Protein AF-A0A9N8F591-F1 (afdb_monomer)

Mean predicted aligned error: 20.83 Å

Sequence (207 aa):
MTSVHPPDNPQQQELSPLKENEEMGRQSQQRNNQQKRGFQLARSHTYPSKKRKPDREQVQTTLDGGVAFDPVKDCQICHARFLGLRIPKRAHHPKCSLNQKTKGQDNIHEHTIACREEEKRLTEHFQAPLQQHEKGSAKYLTKENAQVFFAPKSKSTTTTSNNTTTTTTTTTTTTTTTTTNNNNQQQHQQQATNNNTQQQQQQNNNN

Radius of gyration: 38.34 Å; Cα contacts (8 Å, |Δi|>4): 80; chains: 1; bounding box: 97×47×110 Å

Organism: NCBI:txid568900

Solvent-accessible surface area (backbone atoms only — not comparable to full-atom values): 13936 Å² total; per-residue (Å²): 137,84,85,79,80,82,83,83,74,94,76,79,72,78,77,70,81,73,81,72,68,83,87,58,58,75,70,65,74,66,51,75,46,70,67,56,48,49,56,53,55,54,53,73,76,80,49,82,89,57,86,66,54,92,84,55,72,87,72,53,60,36,96,87,70,43,80,47,90,43,50,60,77,70,16,66,47,48,26,23,55,74,72,70,45,85,65,66,98,67,82,54,39,52,63,26,65,83,14,87,87,40,52,32,52,42,85,69,50,68,69,61,52,54,51,51,54,49,51,49,52,50,50,53,60,71,67,48,79,76,49,81,86,70,46,81,75,68,85,71,73,41,73,66,51,48,46,70,74,66,47,83,76,76,81,75,78,78,75,86,70,92,67,91,71,85,80,78,80,79,80,78,82,77,82,76,80,77,80,78,82,84,78,78,75,73,67,75,66,60,62,68,56,58,61,54,57,57,56,57,57,64,66,68,74,77,117

Secondary structure (DSSP, 8-state):
----PPPP-TT----------TTS-HHHHTS--HHHHHHHHHHHHS---S---TTS---PBPTTSSBPP-HHHH-HHHHHHHTTPPPPSSPPPTT-TT-TTTTT--S--HHHHHHHHHHHHHHHHHHSPPPTTTS--GGG--HHHHHHHHSPPP-----------------------------SSSSSSSHHHHHHHHHHHHHTT--

pLDDT: mean 72.54, std 19.51, range [38.78, 98.06]

Structure (mmCIF, N/CA/C/O backbone):
data_AF-A0A9N8F591-F1
#
_entry.id   AF-A0A9N8F591-F1
#
loop_
_atom_site.group_PDB
_atom_site.id
_atom_site.type_symbol
_atom_site.label_atom_id
_atom_site.label_alt_id
_atom_site.label_comp_id
_atom_site.label_asym_id
_atom_site.label_entity_id
_atom_site.label_seq_id
_atom_site.pdbx_PDB_ins_code
_atom_site.Cartn_x
_atom_site.Cartn_y
_atom_site.Cartn_z
_atom_site.occupancy
_atom_site.B_iso_or_equiv
_atom_site.auth_seq_id
_atom_site.auth_comp_id
_atom_site.auth_asym_id
_atom_site.auth_atom_id
_atom_site.pdbx_PDB_model_num
ATOM 1 N N . MET A 1 1 ? -43.717 13.991 -73.759 1.00 45.59 1 MET A N 1
ATOM 2 C CA . MET A 1 1 ? -43.711 14.877 -72.576 1.00 45.59 1 MET A CA 1
ATOM 3 C C . MET A 1 1 ? -43.803 13.982 -71.354 1.00 45.59 1 MET A C 1
ATOM 5 O O . MET A 1 1 ? -44.829 13.355 -71.139 1.00 45.59 1 MET A O 1
ATOM 9 N N . THR A 1 2 ? -42.672 13.774 -70.690 1.00 48.84 2 THR A N 1
ATOM 10 C CA . THR A 1 2 ? -42.470 12.785 -69.623 1.00 48.84 2 THR A CA 1
ATOM 11 C C . THR A 1 2 ? -43.041 13.285 -68.296 1.00 48.84 2 THR A C 1
ATOM 13 O O . THR A 1 2 ? -42.674 14.364 -67.839 1.00 48.84 2 THR A O 1
ATOM 16 N N . SER A 1 3 ? -43.939 12.494 -67.706 1.00 55.91 3 SER A N 1
ATOM 17 C CA . SER A 1 3 ? -44.529 12.706 -66.380 1.00 55.91 3 SER A CA 1
ATOM 18 C C . SER A 1 3 ? -43.468 12.503 -65.295 1.00 55.91 3 SER A C 1
ATOM 20 O O . SER A 1 3 ? -42.833 11.450 -65.247 1.00 55.91 3 SER A O 1
ATOM 22 N N . VAL A 1 4 ? -43.249 13.514 -64.454 1.00 62.81 4 VAL A N 1
ATOM 23 C CA . VAL A 1 4 ? -42.329 13.456 -63.311 1.00 62.81 4 VAL A CA 1
ATOM 24 C C . VAL A 1 4 ? -43.143 13.117 -62.063 1.00 62.81 4 VAL A C 1
ATOM 26 O O . VAL A 1 4 ? -43.919 13.941 -61.587 1.00 62.81 4 VAL A O 1
ATOM 29 N N . HIS A 1 5 ? -42.968 11.905 -61.535 1.00 63.78 5 HIS A N 1
ATOM 30 C CA . HIS A 1 5 ? -43.408 11.562 -60.182 1.00 63.78 5 HIS A CA 1
ATOM 31 C C . HIS A 1 5 ? -42.442 12.171 -59.149 1.00 63.78 5 HIS A C 1
ATOM 33 O O . HIS A 1 5 ? -41.226 12.079 -59.343 1.00 63.78 5 HIS A O 1
ATOM 39 N N . PRO A 1 6 ? -42.937 12.775 -58.054 1.00 71.81 6 PRO A N 1
ATOM 40 C CA . PRO A 1 6 ? -42.089 13.150 -56.927 1.00 71.81 6 PRO A CA 1
ATOM 41 C C . PRO A 1 6 ? -41.612 11.899 -56.159 1.00 71.81 6 PRO A C 1
ATOM 43 O O . PRO A 1 6 ? -42.343 10.910 -56.101 1.00 71.81 6 PRO A O 1
ATOM 46 N N . PRO A 1 7 ? -40.398 11.921 -55.576 1.00 63.62 7 PRO A N 1
ATOM 47 C CA . PRO A 1 7 ? -39.854 10.791 -54.831 1.00 63.62 7 PRO A CA 1
ATOM 48 C C . PRO A 1 7 ? -40.534 10.627 -53.465 1.00 63.62 7 PRO A C 1
ATOM 50 O O . PRO A 1 7 ? -40.656 11.586 -52.701 1.00 63.62 7 PRO A O 1
ATOM 53 N N . ASP A 1 8 ? -40.922 9.389 -53.157 1.00 57.66 8 ASP A N 1
ATOM 54 C CA . ASP A 1 8 ? -41.416 8.965 -51.848 1.00 57.66 8 ASP A CA 1
ATOM 55 C C . ASP A 1 8 ? -40.387 9.267 -50.751 1.00 57.66 8 ASP A C 1
ATOM 57 O O . ASP A 1 8 ? -39.234 8.834 -50.808 1.00 57.66 8 ASP A O 1
ATOM 61 N N . ASN A 1 9 ? -40.814 10.017 -49.735 1.00 60.53 9 ASN A N 1
ATOM 62 C CA . ASN A 1 9 ? -40.034 10.311 -48.539 1.00 60.53 9 ASN A CA 1
ATOM 63 C C . ASN A 1 9 ? -40.071 9.095 -47.586 1.00 60.53 9 ASN A C 1
ATOM 65 O O . ASN A 1 9 ? -41.126 8.815 -47.014 1.00 60.53 9 ASN A O 1
ATOM 69 N N . PRO A 1 10 ? -38.954 8.387 -47.341 1.00 56.53 10 PRO A N 1
ATOM 70 C CA . PRO A 1 10 ? -38.961 7.127 -46.597 1.00 56.53 10 PRO A CA 1
ATOM 71 C C . PRO A 1 10 ? -38.994 7.292 -45.062 1.00 56.53 10 PRO A C 1
ATOM 73 O O . PRO A 1 10 ? -38.647 6.355 -44.345 1.00 56.53 10 PRO A O 1
ATOM 76 N N . GLN A 1 11 ? -39.380 8.459 -44.525 1.00 50.81 11 GLN A N 1
ATOM 77 C CA . GLN A 1 11 ? -39.292 8.747 -43.080 1.00 50.81 11 GLN A CA 1
ATOM 78 C C . GLN A 1 11 ? -40.609 9.036 -42.349 1.00 50.81 11 GLN A C 1
ATOM 80 O O . GLN A 1 11 ? -40.575 9.466 -41.199 1.00 50.81 11 GLN A O 1
ATOM 85 N N . GLN A 1 12 ? -41.770 8.728 -42.924 1.00 48.62 12 GLN A N 1
ATOM 86 C CA . GLN A 1 12 ? -43.011 8.668 -42.139 1.00 48.62 12 GLN A CA 1
ATOM 87 C C . GLN A 1 12 ? -43.300 7.230 -41.702 1.00 48.62 12 GLN A C 1
ATOM 89 O O . GLN A 1 12 ? -44.293 6.626 -42.091 1.00 48.62 12 GLN A O 1
ATOM 94 N N . GLN A 1 13 ? -42.412 6.666 -40.878 1.00 56.28 13 GLN A N 1
ATOM 95 C CA . GLN A 1 13 ? -42.835 5.580 -39.998 1.00 56.28 13 GLN A CA 1
ATOM 96 C C . GLN A 1 13 ? -43.757 6.201 -38.949 1.00 56.28 13 GLN A C 1
ATOM 98 O O . GLN A 1 13 ? -43.298 6.935 -38.073 1.00 56.28 13 GLN A O 1
ATOM 103 N N . GLU A 1 14 ? -45.059 5.940 -39.076 1.00 52.28 14 GLU A N 1
ATOM 104 C CA . GLU A 1 14 ? -46.020 6.154 -37.999 1.00 52.28 14 GLU A CA 1
ATOM 105 C C . GLU A 1 14 ? -45.453 5.543 -36.715 1.00 52.28 14 GLU A C 1
ATOM 107 O O . GLU A 1 14 ? -45.258 4.331 -36.601 1.00 52.28 14 GLU A O 1
ATOM 112 N N . LEU A 1 15 ? -45.168 6.402 -35.738 1.00 53.66 15 LEU A N 1
ATOM 113 C CA . LEU A 1 15 ? -44.934 5.982 -34.368 1.00 53.66 15 LEU A CA 1
ATOM 114 C C . LEU A 1 15 ? -46.247 5.384 -33.869 1.00 53.66 15 LEU A C 1
ATOM 116 O O . LEU A 1 15 ? -47.143 6.104 -33.434 1.00 53.66 15 LEU A O 1
ATOM 120 N N . SER A 1 16 ? -46.361 4.060 -33.955 1.00 59.22 16 SER A N 1
ATOM 121 C CA . SER A 1 16 ? -47.422 3.310 -33.292 1.00 59.22 16 SER A CA 1
ATOM 122 C C . SER A 1 16 ? -47.532 3.793 -31.839 1.00 59.22 16 SER A C 1
ATOM 124 O O . SER A 1 16 ? -46.487 3.869 -31.177 1.00 59.22 16 SER A O 1
ATOM 126 N N . PRO A 1 17 ? -48.736 4.114 -31.326 1.00 53.19 17 PRO A N 1
ATOM 127 C CA . PRO A 1 17 ? -48.897 4.567 -29.954 1.00 53.19 17 PRO A CA 1
ATOM 128 C C . PRO A 1 17 ? -48.334 3.493 -29.030 1.00 53.19 17 PRO A C 1
ATOM 130 O O . PRO A 1 17 ? -48.841 2.370 -28.973 1.00 53.19 17 PRO A O 1
ATOM 133 N N . LEU A 1 18 ? -47.237 3.814 -28.343 1.00 53.69 18 LEU A N 1
ATOM 134 C CA . LEU A 1 18 ? -46.753 2.983 -27.255 1.00 53.69 18 LEU A CA 1
ATOM 135 C C . LEU A 1 18 ? -47.914 2.882 -26.273 1.00 53.69 18 LEU A C 1
ATOM 137 O O . LEU A 1 18 ? -48.384 3.905 -25.782 1.00 53.69 18 LEU A O 1
ATOM 141 N N . LYS A 1 19 ? -48.400 1.660 -26.034 1.00 59.50 19 LYS A N 1
ATOM 142 C CA . LYS A 1 19 ? -49.329 1.372 -24.942 1.00 59.50 19 LYS A CA 1
ATOM 143 C C . LYS A 1 19 ? -48.659 1.857 -23.660 1.00 59.50 19 LYS A C 1
ATOM 145 O O . LYS A 1 19 ? -47.782 1.181 -23.122 1.00 59.50 19 LYS A O 1
ATOM 150 N N . GLU A 1 20 ? -49.005 3.063 -23.228 1.00 55.84 20 GLU A N 1
ATOM 151 C CA . GLU A 1 20 ? -48.685 3.538 -21.896 1.00 55.84 20 GLU A CA 1
ATOM 152 C C . GLU A 1 20 ? -49.424 2.599 -20.950 1.00 55.84 20 GLU A C 1
ATOM 154 O O . GLU A 1 20 ? -50.645 2.618 -20.851 1.00 55.84 20 GLU A O 1
ATOM 159 N N . ASN A 1 21 ? -48.682 1.702 -20.304 1.00 57.91 21 ASN A N 1
ATOM 160 C CA . ASN A 1 21 ? -49.183 1.051 -19.107 1.00 57.91 21 ASN A CA 1
ATOM 161 C C . ASN A 1 21 ? -49.378 2.178 -18.081 1.00 57.91 21 ASN A C 1
ATOM 163 O O . ASN A 1 21 ? -48.407 2.628 -17.468 1.00 57.91 21 ASN A O 1
ATOM 167 N N . GLU A 1 22 ? -50.615 2.661 -17.950 1.00 58.66 22 GLU A N 1
ATOM 168 C CA . GLU A 1 22 ? -51.031 3.777 -17.081 1.00 58.66 22 GLU A CA 1
ATOM 169 C C . GLU A 1 22 ? -50.751 3.531 -15.587 1.00 58.66 22 GLU A C 1
ATOM 171 O O . GLU A 1 22 ? -50.855 4.440 -14.770 1.00 58.66 22 GLU A O 1
ATOM 176 N N . GLU A 1 23 ? -50.341 2.317 -15.221 1.00 65.25 23 GLU A N 1
ATOM 177 C CA . GLU A 1 23 ? -50.122 1.879 -13.843 1.00 65.25 23 GLU A CA 1
ATOM 178 C C . GLU A 1 23 ? -49.032 2.684 -13.110 1.00 65.25 23 GLU A C 1
ATOM 180 O O . GLU A 1 23 ? -49.105 2.869 -11.899 1.00 65.25 23 GLU A O 1
ATOM 185 N N . MET A 1 24 ? -47.991 3.163 -13.807 1.00 66.25 24 MET A N 1
ATOM 186 C CA . MET A 1 24 ? -46.814 3.740 -13.145 1.00 66.25 24 MET A CA 1
ATOM 187 C C . MET A 1 24 ? -46.269 4.969 -13.886 1.00 66.25 24 MET A C 1
ATOM 189 O O . MET A 1 24 ? -45.841 4.893 -15.039 1.00 66.25 24 MET A O 1
ATOM 193 N N . GLY A 1 25 ? -46.227 6.117 -13.198 1.00 81.94 25 GLY A N 1
ATOM 194 C CA . GLY A 1 25 ? -45.877 7.414 -13.790 1.00 81.94 25 GLY A CA 1
ATOM 195 C C . GLY A 1 25 ? -44.479 7.477 -14.423 1.00 81.94 25 GLY A C 1
ATOM 196 O O . GLY A 1 25 ? -43.551 6.775 -14.010 1.00 81.94 25 GLY A O 1
ATOM 197 N N . ARG A 1 26 ? -44.307 8.385 -15.392 1.00 73.50 26 ARG A N 1
ATOM 198 C CA . ARG A 1 26 ? -43.105 8.579 -16.236 1.00 73.50 26 ARG A CA 1
ATOM 199 C C . ARG A 1 26 ? -41.771 8.585 -15.470 1.00 73.50 26 ARG A C 1
ATOM 201 O O . ARG A 1 26 ? -40.762 8.079 -15.951 1.00 73.50 26 ARG A O 1
ATOM 208 N N . GLN A 1 27 ? -41.768 9.118 -14.249 1.00 68.44 27 GLN A N 1
ATOM 209 C CA . GLN A 1 27 ? -40.588 9.193 -13.383 1.00 68.44 27 GLN A CA 1
ATOM 210 C C . GLN A 1 27 ? -40.173 7.826 -12.807 1.00 68.44 27 GLN A C 1
ATOM 212 O O . GLN A 1 27 ? -38.986 7.560 -12.625 1.00 68.44 27 GLN A O 1
ATOM 217 N N . SER A 1 28 ? -41.135 6.939 -12.535 1.00 71.25 28 SER A N 1
ATOM 218 C CA . SER A 1 28 ? -40.863 5.574 -12.068 1.00 71.25 28 SER A CA 1
ATOM 219 C C . SER A 1 28 ? -40.254 4.711 -13.178 1.00 71.25 28 SER A C 1
ATOM 221 O O . SER A 1 28 ? -39.335 3.939 -12.917 1.00 71.25 28 SER A O 1
ATOM 223 N N . GLN A 1 29 ? -40.670 4.937 -14.429 1.00 69.44 29 GLN A N 1
ATOM 224 C CA . GLN A 1 29 ? -40.134 4.265 -15.616 1.00 69.44 29 GLN A CA 1
ATOM 225 C C . GLN A 1 29 ? -38.678 4.675 -15.905 1.00 69.44 29 GLN A C 1
ATOM 227 O O . GLN A 1 29 ? -37.896 3.895 -16.450 1.00 69.44 29 GLN A O 1
ATOM 232 N N . GLN A 1 30 ? -38.289 5.887 -15.492 1.00 69.50 30 GLN A N 1
ATOM 233 C CA . GLN A 1 30 ? -36.918 6.394 -15.599 1.00 69.50 30 GLN A CA 1
ATOM 234 C C . GLN A 1 30 ? -36.008 5.980 -14.433 1.00 69.50 30 GLN A C 1
ATOM 236 O O . GLN A 1 30 ? -34.799 6.218 -14.497 1.00 69.50 30 GLN A O 1
ATOM 241 N N . ARG A 1 31 ? -36.525 5.334 -13.375 1.00 73.88 31 ARG A N 1
ATOM 242 C CA . ARG A 1 31 ? -35.650 4.797 -12.324 1.00 73.88 31 ARG A CA 1
ATOM 243 C C . ARG A 1 31 ? -34.844 3.632 -12.887 1.00 73.88 31 ARG A C 1
ATOM 245 O O . ARG A 1 31 ? -35.381 2.622 -13.337 1.00 73.88 31 ARG A O 1
ATOM 252 N N . ASN A 1 32 ? -33.522 3.760 -12.835 1.00 71.88 32 ASN A N 1
ATOM 253 C CA . ASN A 1 32 ? -32.625 2.664 -13.165 1.00 71.88 32 ASN A CA 1
ATOM 254 C C . ASN A 1 32 ? -32.861 1.507 -12.185 1.00 71.88 32 ASN A C 1
ATOM 256 O O . ASN A 1 32 ? -32.523 1.601 -11.008 1.00 71.88 32 ASN A O 1
ATOM 260 N N . ASN A 1 33 ? -33.442 0.416 -12.687 1.00 79.06 33 ASN A N 1
ATOM 261 C CA . ASN A 1 33 ? -33.561 -0.851 -11.968 1.00 79.06 33 ASN A CA 1
ATOM 262 C C . ASN A 1 33 ? -32.166 -1.293 -11.471 1.00 79.06 33 ASN A C 1
ATOM 264 O O . ASN A 1 33 ? -31.155 -1.015 -12.125 1.00 79.06 33 ASN A O 1
ATOM 268 N N . GLN A 1 34 ? -32.104 -1.996 -10.338 1.00 79.12 34 GLN A N 1
ATOM 269 C CA . GLN A 1 34 ? -30.885 -2.624 -9.820 1.00 79.12 34 GLN A CA 1
ATOM 270 C C . GLN A 1 34 ? -30.107 -3.386 -10.900 1.00 79.12 34 GLN A C 1
ATOM 272 O O . GLN A 1 34 ? -28.883 -3.314 -10.920 1.00 79.12 34 GLN A O 1
ATOM 277 N N . GLN A 1 35 ? -30.795 -4.014 -11.859 1.00 78.31 35 GLN A N 1
ATOM 278 C CA . GLN A 1 35 ? -30.150 -4.642 -13.016 1.00 78.31 35 GLN A CA 1
ATOM 279 C C . GLN A 1 35 ? -29.388 -3.632 -13.892 1.00 78.31 35 GLN A C 1
ATOM 281 O O . GLN A 1 35 ? -28.207 -3.830 -14.170 1.00 78.31 35 GLN A O 1
ATOM 286 N N . LYS A 1 36 ? -30.011 -2.505 -14.273 1.00 81.38 36 LYS A N 1
ATOM 287 C CA . LYS A 1 36 ? -29.344 -1.428 -15.034 1.00 81.38 36 LYS A CA 1
ATOM 288 C C . LYS A 1 36 ? -28.165 -0.844 -14.254 1.00 81.38 36 LYS A C 1
ATOM 290 O O . LYS A 1 36 ? -27.106 -0.612 -14.834 1.00 81.38 36 LYS A O 1
ATOM 295 N N . ARG A 1 37 ? -28.324 -0.658 -12.939 1.00 80.19 37 ARG A N 1
ATOM 296 C CA . ARG A 1 37 ? -27.251 -0.189 -12.049 1.00 80.19 37 ARG A CA 1
ATOM 297 C C . ARG A 1 37 ? -26.094 -1.190 -11.978 1.00 80.19 37 ARG A C 1
ATOM 299 O O . ARG A 1 37 ? -24.945 -0.777 -12.071 1.00 80.19 37 ARG A O 1
ATOM 306 N N . GLY A 1 38 ? -26.391 -2.485 -11.884 1.00 79.69 38 GLY A N 1
ATOM 307 C CA . GLY A 1 38 ? -25.407 -3.567 -11.909 1.00 79.69 38 GLY A CA 1
ATOM 308 C C . GLY A 1 38 ? -24.605 -3.590 -13.209 1.00 79.69 38 GLY A C 1
ATOM 309 O O . GLY A 1 38 ? -23.379 -3.596 -13.165 1.00 79.69 38 GLY A O 1
ATOM 310 N N . PHE A 1 39 ? -25.268 -3.486 -14.366 1.00 77.81 39 PHE A N 1
ATOM 311 C CA . PHE A 1 39 ? -24.579 -3.376 -15.660 1.00 77.81 39 PHE A CA 1
ATOM 312 C C . PHE A 1 39 ? -23.717 -2.112 -15.773 1.00 77.81 39 PHE A C 1
ATOM 314 O O . PHE A 1 39 ? -22.640 -2.147 -16.368 1.00 77.81 39 PHE A O 1
ATOM 321 N N . GLN A 1 40 ? -24.170 -0.997 -15.199 1.00 77.00 40 GLN A N 1
ATOM 322 C CA . GLN A 1 40 ? -23.425 0.259 -15.216 1.00 77.00 40 GLN A CA 1
ATOM 323 C C . GLN A 1 40 ? -22.176 0.203 -14.323 1.00 77.00 40 GLN A C 1
ATOM 325 O O . GLN A 1 40 ? -21.112 0.640 -14.756 1.00 77.00 40 GLN A O 1
ATOM 330 N N . LEU A 1 41 ? -22.281 -0.397 -13.133 1.00 72.56 41 LEU A N 1
ATOM 331 C CA . LEU A 1 41 ? -21.152 -0.622 -12.221 1.00 72.56 41 LEU A CA 1
ATOM 332 C C . LEU A 1 41 ? -20.165 -1.667 -12.763 1.00 72.56 41 LEU A C 1
ATOM 334 O O . LEU A 1 41 ? -18.954 -1.478 -12.675 1.00 72.56 41 LEU A O 1
ATOM 338 N N . ALA A 1 42 ? -20.658 -2.735 -13.397 1.00 69.31 42 ALA A N 1
ATOM 339 C CA . ALA A 1 42 ? -19.809 -3.724 -14.063 1.00 69.31 42 ALA A CA 1
ATOM 340 C C . ALA A 1 42 ? -19.017 -3.118 -15.239 1.00 69.31 42 ALA A C 1
ATOM 342 O O . ALA A 1 42 ? -17.905 -3.554 -15.541 1.00 69.31 42 ALA A O 1
ATOM 343 N N . ARG A 1 43 ? -19.559 -2.076 -15.887 1.00 62.53 43 ARG A N 1
ATOM 344 C CA . ARG A 1 43 ? -18.870 -1.326 -16.946 1.00 62.53 43 ARG A CA 1
ATOM 345 C C . ARG A 1 43 ? -17.740 -0.432 -16.436 1.00 62.53 43 ARG A C 1
ATOM 347 O O . ARG A 1 43 ? -16.832 -0.159 -17.214 1.00 62.53 43 ARG A O 1
ATOM 354 N N . SER A 1 44 ? -17.787 0.050 -15.192 1.00 56.22 44 SER A N 1
ATOM 355 C CA . SER A 1 44 ? -16.868 1.100 -14.732 1.00 56.22 44 SER A CA 1
ATOM 356 C C . SER A 1 44 ? -15.585 0.597 -14.070 1.00 56.22 44 SER A C 1
ATOM 358 O O . SER A 1 44 ? -14.668 1.399 -13.916 1.00 56.22 44 SER A O 1
ATOM 360 N N . HIS A 1 45 ? -15.464 -0.692 -13.722 1.00 56.03 45 HIS A N 1
ATOM 361 C CA . HIS A 1 45 ? -14.311 -1.149 -12.925 1.00 56.03 45 HIS A CA 1
ATOM 362 C C . HIS A 1 45 ? -13.567 -2.397 -13.400 1.00 56.03 45 HIS A C 1
ATOM 364 O O . HIS A 1 45 ? -12.495 -2.664 -12.867 1.00 56.03 45 HIS A O 1
ATOM 370 N N . THR A 1 46 ? -14.057 -3.155 -14.385 1.00 53.06 46 THR A N 1
ATOM 371 C CA . THR A 1 46 ? -13.417 -4.458 -14.686 1.00 53.06 46 THR A CA 1
ATOM 372 C C . THR A 1 46 ? -13.236 -4.771 -16.164 1.00 53.06 46 THR A C 1
ATOM 374 O O . THR A 1 46 ? -12.514 -5.703 -16.498 1.00 53.06 46 THR A O 1
ATOM 377 N N . TYR A 1 47 ? -13.808 -3.979 -17.073 1.00 48.56 47 TYR A N 1
ATOM 378 C CA . TYR A 1 47 ? -13.682 -4.239 -18.504 1.00 48.56 47 TYR A CA 1
ATOM 379 C C . TYR A 1 47 ? -13.342 -2.960 -19.266 1.00 48.56 47 TYR A C 1
ATOM 381 O O . TYR A 1 47 ? -14.191 -2.072 -19.366 1.00 48.56 47 TYR A O 1
ATOM 389 N N . PRO A 1 48 ? -12.151 -2.855 -19.886 1.00 49.09 48 PRO A N 1
ATOM 390 C CA . PRO A 1 48 ? -11.930 -1.875 -20.935 1.00 49.09 48 PRO A CA 1
ATOM 391 C C . PRO A 1 48 ? -12.779 -2.294 -22.144 1.00 49.09 48 PRO A C 1
ATOM 393 O O . PRO A 1 48 ? -12.297 -2.910 -23.091 1.00 49.09 48 PRO A O 1
ATOM 396 N N . SER A 1 49 ? -14.078 -1.978 -22.133 1.00 50.53 49 SER A N 1
ATOM 397 C CA . SER A 1 49 ? -15.004 -2.260 -23.236 1.00 50.53 49 SER A CA 1
ATOM 398 C C . SER A 1 49 ? -14.817 -1.267 -24.386 1.00 50.53 49 SER A C 1
ATOM 400 O O . SER A 1 49 ? -15.763 -0.671 -24.891 1.00 50.53 49 SER A O 1
ATOM 402 N N . LYS A 1 50 ? -13.575 -1.063 -24.800 1.00 54.34 50 LYS A N 1
ATOM 403 C CA . LYS A 1 50 ? -13.213 -0.718 -26.166 1.00 54.34 50 LYS A CA 1
ATOM 404 C C . LYS A 1 50 ? -11.930 -1.477 -26.397 1.00 54.34 50 LYS A C 1
ATOM 406 O O . LYS A 1 50 ? -10.945 -1.212 -25.716 1.00 54.34 50 LYS A O 1
ATOM 411 N N . LYS A 1 51 ? -11.974 -2.418 -27.340 1.00 50.12 51 LYS A N 1
ATOM 412 C CA . LYS A 1 51 ? -10.805 -3.018 -27.977 1.00 50.12 51 LYS A CA 1
ATOM 413 C C . LYS A 1 51 ? -9.807 -1.891 -28.271 1.00 50.12 51 LYS A C 1
ATOM 415 O O . LYS A 1 51 ? -9.916 -1.215 -29.294 1.00 50.12 51 LYS A O 1
ATOM 420 N N . ARG A 1 52 ? -8.865 -1.628 -27.362 1.00 50.28 52 ARG A N 1
ATOM 421 C CA . ARG A 1 52 ? -7.622 -0.977 -27.754 1.00 50.28 52 ARG A CA 1
ATOM 422 C C . ARG A 1 52 ? -7.017 -1.985 -28.720 1.00 50.28 52 ARG A C 1
ATOM 424 O O . ARG A 1 52 ? -7.002 -3.175 -28.411 1.00 50.28 52 ARG A O 1
ATOM 431 N N . LYS A 1 53 ? -6.721 -1.530 -29.941 1.00 50.62 53 LYS A N 1
ATOM 432 C CA . LYS A 1 53 ? -6.152 -2.359 -31.010 1.00 50.62 53 LYS A CA 1
ATOM 433 C C . LYS A 1 53 ? -5.120 -3.317 -30.388 1.00 50.62 53 LYS A C 1
ATOM 435 O O . LYS A 1 53 ? -4.373 -2.839 -29.537 1.00 50.62 53 LYS A O 1
ATOM 440 N N 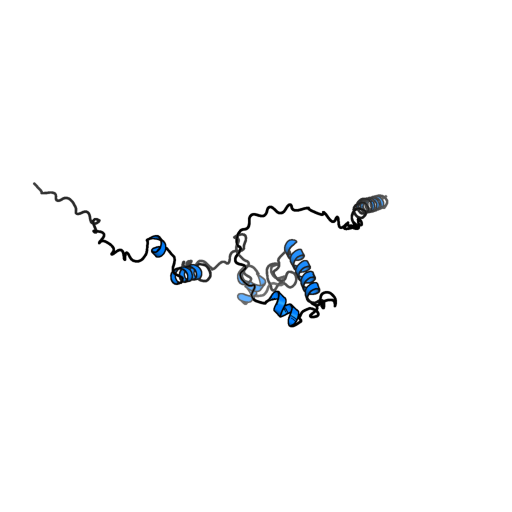. PRO A 1 54 ? -5.060 -4.601 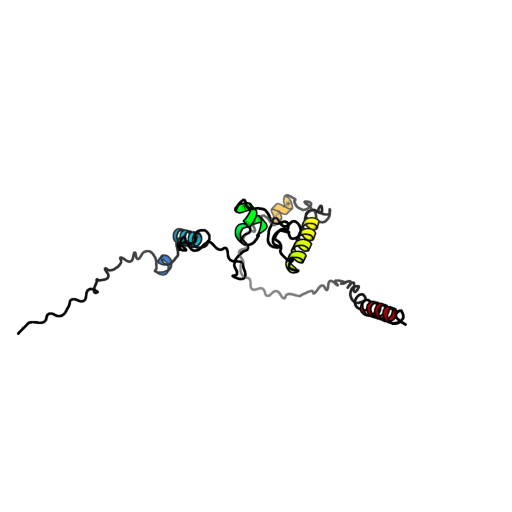-30.785 1.00 49.53 54 PRO A N 1
ATOM 441 C CA . PRO A 1 54 ? -4.099 -5.562 -30.225 1.00 49.53 54 PRO A CA 1
ATOM 442 C C . PRO A 1 54 ? -2.638 -5.081 -30.310 1.00 49.53 54 PRO A C 1
ATOM 444 O O . PRO A 1 54 ? -1.791 -5.573 -29.584 1.00 49.53 54 PRO A O 1
ATOM 447 N N . ASP A 1 55 ? -2.381 -4.075 -31.146 1.00 52.91 55 ASP A N 1
ATOM 448 C CA . ASP A 1 55 ? -1.084 -3.448 -31.387 1.00 52.91 55 ASP A CA 1
ATOM 449 C C . ASP A 1 55 ? -0.774 -2.223 -30.497 1.00 52.91 55 ASP A C 1
ATOM 451 O O . ASP A 1 55 ? 0.313 -1.657 -30.542 1.00 52.91 55 ASP A O 1
ATOM 455 N N . ARG A 1 56 ? -1.728 -1.756 -29.676 1.00 53.34 56 ARG A N 1
ATOM 456 C CA . ARG A 1 56 ? -1.419 -0.806 -28.599 1.00 53.34 56 ARG A CA 1
ATOM 457 C C . ARG A 1 56 ? -1.152 -1.630 -27.358 1.00 53.34 56 ARG A C 1
ATOM 459 O O . ARG A 1 56 ? -2.106 -2.014 -26.679 1.00 53.34 56 ARG A O 1
ATOM 466 N N . GLU A 1 57 ? 0.130 -1.883 -27.089 1.00 63.06 57 GLU A N 1
ATOM 467 C CA . GLU A 1 57 ? 0.591 -2.390 -25.797 1.00 63.06 57 GLU A CA 1
ATOM 468 C C . GLU A 1 57 ? -0.236 -1.749 -24.682 1.00 63.06 57 GLU A C 1
ATOM 470 O O . GLU A 1 57 ? -0.491 -0.538 -24.692 1.00 63.06 57 GLU A O 1
ATOM 475 N N . GLN A 1 58 ? -0.726 -2.568 -23.755 1.00 67.06 58 GLN A N 1
ATOM 476 C CA . GLN A 1 58 ? -1.467 -2.092 -22.594 1.00 67.06 58 GLN A CA 1
ATOM 477 C C . GLN A 1 58 ? -0.486 -1.377 -21.667 1.00 67.06 58 GLN A C 1
ATOM 479 O O . GLN A 1 58 ? -0.021 -1.921 -20.673 1.00 67.06 58 GLN A O 1
ATOM 484 N N . VAL A 1 59 ? -0.126 -0.157 -22.046 1.00 77.50 59 VAL A N 1
ATOM 485 C CA . VAL A 1 59 ? 0.752 0.694 -21.270 1.00 77.50 59 VAL A CA 1
ATOM 486 C C . VAL A 1 59 ? -0.061 1.181 -20.085 1.00 77.50 59 VAL A C 1
ATOM 488 O O . VAL A 1 59 ? -1.003 1.968 -20.233 1.00 77.50 59 VAL A O 1
ATOM 491 N N . GLN A 1 60 ? 0.270 0.654 -18.913 1.00 84.94 60 GLN A N 1
ATOM 492 C CA . GLN A 1 60 ? -0.235 1.174 -17.658 1.00 84.94 60 GLN A CA 1
ATOM 493 C C . GLN A 1 60 ? 0.220 2.632 -17.538 1.00 84.94 60 GLN A C 1
ATOM 495 O O . GLN A 1 60 ? 1.387 2.942 -17.762 1.00 84.94 60 GLN A O 1
ATOM 500 N N . THR A 1 61 ? -0.706 3.537 -17.234 1.00 88.56 61 THR A N 1
ATOM 501 C CA . THR A 1 61 ? -0.392 4.950 -17.009 1.00 88.56 61 THR A CA 1
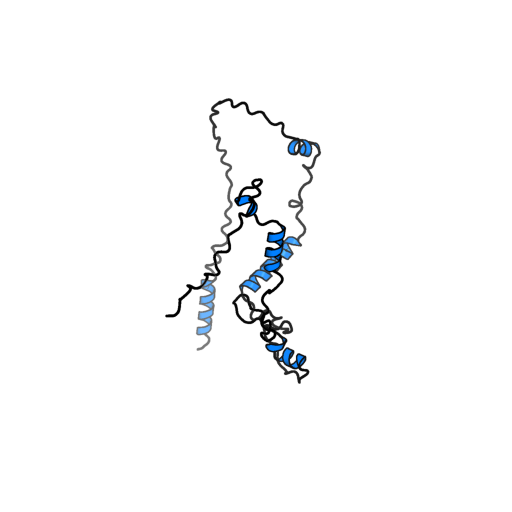ATOM 502 C C . THR A 1 61 ? -0.167 5.211 -15.524 1.00 88.56 61 THR A C 1
ATOM 504 O O . THR A 1 61 ? -0.839 4.609 -14.683 1.00 88.56 61 THR A O 1
ATOM 507 N N . THR A 1 62 ? 0.765 6.100 -15.189 1.00 86.00 62 THR A N 1
ATOM 508 C CA . THR A 1 62 ? 0.945 6.598 -13.820 1.00 86.00 62 THR A CA 1
ATOM 509 C C . THR A 1 62 ? -0.200 7.534 -13.431 1.00 86.00 62 THR A C 1
ATOM 511 O O . THR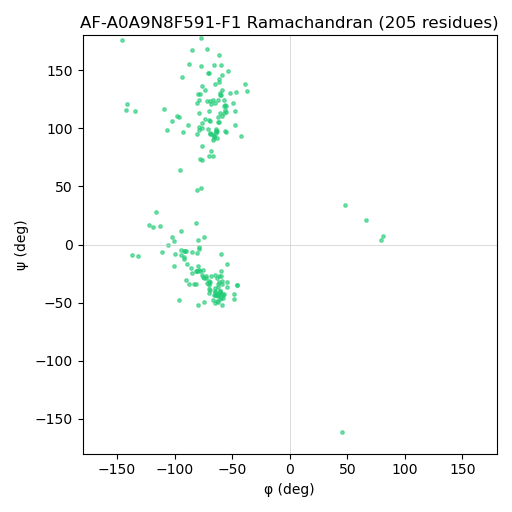 A 1 62 ? -0.985 7.961 -14.280 1.00 86.00 62 THR A O 1
ATOM 514 N N . LEU A 1 63 ? -0.293 7.871 -12.141 1.00 84.06 63 LEU A N 1
ATOM 515 C CA . LEU A 1 63 ? -1.259 8.857 -11.642 1.00 84.06 63 LEU A CA 1
ATOM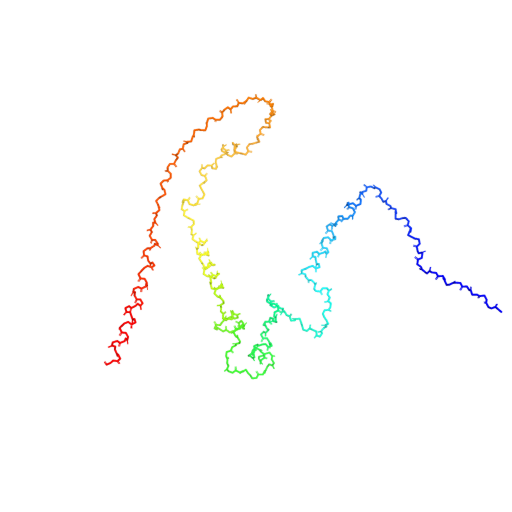 516 C C . LEU A 1 63 ? -1.076 10.231 -12.308 1.00 84.06 63 LEU A C 1
ATOM 518 O O . LEU A 1 63 ? -2.059 10.916 -12.565 1.00 84.06 63 LEU A O 1
ATOM 522 N N . ASP A 1 64 ? 0.159 10.572 -12.681 1.00 84.19 64 ASP A N 1
ATOM 523 C CA . ASP A 1 64 ? 0.507 11.818 -13.378 1.00 84.19 64 ASP A CA 1
ATOM 524 C C . ASP A 1 64 ? 0.215 11.773 -14.892 1.00 84.19 64 ASP A C 1
ATOM 526 O O . ASP A 1 64 ? 0.554 12.697 -15.628 1.00 84.19 64 ASP A O 1
ATOM 530 N N . GLY A 1 65 ? -0.371 10.678 -15.392 1.00 86.12 65 GLY A N 1
ATOM 531 C CA . GLY A 1 65 ? -0.678 10.485 -16.813 1.00 86.12 65 GLY A CA 1
ATOM 532 C C . GLY A 1 65 ? 0.513 10.062 -17.683 1.00 86.12 65 GLY A C 1
ATOM 533 O O . GLY A 1 65 ? 0.358 9.918 -18.896 1.00 86.12 65 GLY A O 1
ATOM 534 N N . GLY A 1 66 ? 1.686 9.830 -17.085 1.00 87.62 66 GLY A N 1
ATOM 535 C CA . GLY A 1 66 ? 2.864 9.284 -17.761 1.00 87.62 66 GLY A CA 1
ATOM 536 C C . GLY A 1 66 ? 2.778 7.772 -17.993 1.00 87.62 66 GLY A C 1
ATOM 537 O O . GLY A 1 66 ? 1.828 7.112 -17.579 1.00 87.62 66 GLY A O 1
ATOM 538 N N . VAL A 1 67 ? 3.793 7.201 -18.644 1.00 90.62 67 VAL A N 1
ATOM 539 C CA . VAL A 1 67 ? 3.941 5.744 -18.798 1.00 90.62 67 VAL A CA 1
ATOM 540 C C . VAL A 1 67 ? 4.476 5.142 -17.498 1.00 90.62 67 VAL A C 1
ATOM 542 O O . VAL A 1 67 ? 5.464 5.628 -16.945 1.00 90.62 67 VAL A O 1
ATOM 545 N N . ALA A 1 68 ? 3.815 4.102 -16.989 1.00 91.19 68 ALA A N 1
ATOM 546 C CA . ALA A 1 68 ? 4.279 3.371 -15.820 1.00 91.19 68 ALA A CA 1
ATOM 547 C C . ALA A 1 68 ? 5.534 2.562 -16.148 1.00 91.19 68 ALA A C 1
ATOM 549 O O . ALA A 1 68 ? 5.704 2.064 -17.257 1.00 91.19 68 ALA A O 1
ATOM 550 N N . PHE A 1 69 ? 6.394 2.433 -15.142 1.00 92.81 69 PHE A N 1
ATOM 551 C CA . PHE A 1 69 ? 7.645 1.704 -15.252 1.00 92.81 69 PHE A CA 1
ATOM 552 C C . PHE A 1 69 ? 7.394 0.204 -15.464 1.00 92.81 69 PHE A C 1
ATOM 554 O O . PHE A 1 69 ? 6.753 -0.439 -14.628 1.00 92.81 69 PHE A O 1
ATOM 561 N N . ASP A 1 70 ? 7.952 -0.353 -16.535 1.00 92.81 70 ASP A N 1
ATOM 562 C CA . ASP A 1 70 ? 7.945 -1.784 -16.831 1.00 92.81 70 ASP A CA 1
ATOM 563 C C . ASP A 1 70 ? 9.366 -2.343 -16.642 1.00 92.81 70 ASP A C 1
ATOM 565 O O . ASP A 1 70 ? 10.284 -1.963 -17.376 1.00 92.81 70 ASP A O 1
ATOM 569 N N . PRO A 1 71 ? 9.601 -3.265 -15.688 1.00 94.06 71 PRO A N 1
ATOM 570 C CA . PRO A 1 71 ? 10.930 -3.818 -15.478 1.00 94.06 71 PRO A CA 1
ATOM 571 C C . PRO A 1 71 ? 11.478 -4.503 -16.733 1.00 94.06 71 PRO A C 1
ATOM 573 O O . PRO A 1 71 ? 12.684 -4.436 -16.950 1.00 94.06 71 PRO A O 1
ATOM 576 N N . VAL A 1 72 ? 10.646 -5.134 -17.563 1.00 93.38 72 VAL A N 1
ATOM 577 C CA . VAL A 1 72 ? 11.121 -5.841 -18.760 1.00 93.38 72 VAL A CA 1
ATOM 578 C C . VAL A 1 72 ? 11.633 -4.861 -19.812 1.00 93.38 72 VAL A C 1
ATOM 580 O O . VAL A 1 72 ? 12.595 -5.188 -20.494 1.00 93.38 72 VAL A O 1
ATOM 583 N N . LYS A 1 73 ? 11.063 -3.657 -19.913 1.00 92.69 73 LYS A N 1
ATOM 584 C CA . LYS A 1 73 ? 11.436 -2.662 -20.934 1.00 92.69 73 LYS A CA 1
ATOM 585 C C . LYS A 1 73 ? 12.445 -1.643 -20.424 1.00 92.69 73 LYS A C 1
ATOM 587 O O . LYS A 1 73 ? 13.467 -1.395 -21.058 1.00 92.69 73 LYS A O 1
ATOM 592 N N . ASP A 1 74 ? 12.181 -1.088 -19.248 1.00 94.38 74 ASP A N 1
ATOM 593 C CA . ASP A 1 74 ? 12.896 0.073 -18.723 1.00 94.38 74 ASP A CA 1
ATOM 594 C C . ASP A 1 74 ? 14.117 -0.332 -17.887 1.00 94.38 74 ASP A C 1
ATOM 596 O O . ASP A 1 74 ? 15.131 0.374 -17.839 1.00 94.38 74 ASP A O 1
ATOM 600 N N . CYS A 1 75 ? 14.071 -1.492 -17.217 1.00 96.06 75 CYS A N 1
ATOM 601 C CA . CYS A 1 75 ? 15.235 -1.992 -16.495 1.00 96.06 75 CYS A CA 1
ATOM 602 C C . CYS A 1 75 ? 16.110 -2.832 -17.411 1.00 96.06 75 CYS A C 1
ATOM 604 O O . CYS A 1 75 ? 15.882 -4.019 -17.604 1.00 96.06 75 CYS A O 1
ATOM 606 N N . GLN A 1 76 ? 17.213 -2.255 -17.865 1.00 95.62 76 GLN A N 1
ATOM 607 C CA . GLN A 1 76 ? 18.115 -2.926 -18.797 1.00 95.62 76 GLN A CA 1
ATOM 608 C C . GLN A 1 76 ? 18.712 -4.259 -18.272 1.00 95.62 76 GLN A C 1
ATOM 610 O O . GLN A 1 76 ? 19.118 -5.102 -19.066 1.00 95.62 76 GLN A O 1
ATOM 615 N N . ILE A 1 77 ? 18.768 -4.476 -16.948 1.00 96.81 77 ILE A N 1
ATOM 616 C CA . ILE A 1 77 ? 19.154 -5.773 -16.356 1.00 96.81 77 ILE A CA 1
ATOM 617 C C . ILE A 1 77 ? 18.030 -6.795 -16.506 1.00 96.81 77 ILE A C 1
ATOM 619 O O . ILE A 1 77 ? 18.271 -7.912 -16.954 1.00 96.81 77 ILE A O 1
ATOM 623 N N . CYS A 1 78 ? 16.809 -6.419 -16.126 1.00 96.62 78 CYS A N 1
ATOM 624 C CA . CYS A 1 78 ? 15.646 -7.286 -16.262 1.00 96.62 78 CYS A CA 1
ATOM 625 C C . CYS A 1 78 ? 15.344 -7.570 -17.737 1.00 96.62 78 CYS A C 1
ATOM 627 O O . CYS A 1 78 ? 15.047 -8.710 -18.065 1.00 96.62 78 CYS A O 1
ATOM 629 N N . HIS A 1 79 ? 15.520 -6.584 -18.619 1.00 96.19 79 HIS A N 1
ATOM 630 C CA . HIS A 1 79 ? 15.436 -6.740 -20.067 1.00 96.19 79 HIS A CA 1
ATOM 631 C C . HIS A 1 79 ? 16.450 -7.765 -20.590 1.00 96.19 79 HIS A C 1
ATOM 633 O O . HIS A 1 79 ? 16.074 -8.730 -21.247 1.00 96.19 79 HIS A O 1
ATOM 639 N N . ALA A 1 80 ? 17.735 -7.618 -20.237 1.00 96.12 80 ALA A N 1
ATOM 640 C CA . ALA A 1 80 ? 18.766 -8.577 -20.636 1.00 96.12 80 ALA A CA 1
ATOM 641 C C . ALA A 1 80 ? 18.471 -9.987 -20.101 1.00 96.12 80 ALA A C 1
ATOM 643 O O . ALA A 1 80 ? 18.626 -10.962 -20.830 1.00 96.12 80 ALA A O 1
ATOM 644 N N . ARG A 1 81 ? 17.993 -10.094 -18.854 1.00 95.62 81 ARG A N 1
ATOM 645 C CA . ARG A 1 81 ? 17.587 -11.369 -18.249 1.00 95.62 81 ARG A CA 1
ATOM 646 C C . ARG A 1 81 ? 16.382 -11.988 -18.960 1.00 95.62 81 ARG A C 1
ATOM 648 O O . ARG A 1 81 ? 16.370 -13.197 -19.150 1.00 95.62 81 ARG A O 1
ATOM 655 N N . PHE A 1 82 ? 15.401 -11.179 -19.350 1.00 95.50 82 PHE A N 1
ATOM 656 C CA . PHE A 1 82 ? 14.215 -11.623 -20.081 1.00 95.50 82 PHE A CA 1
ATOM 657 C C . PHE A 1 82 ? 14.574 -12.148 -21.475 1.00 95.50 82 PHE A C 1
ATOM 659 O O . PHE A 1 82 ? 14.083 -13.197 -21.877 1.00 95.50 82 PHE A O 1
ATOM 666 N N . LEU A 1 83 ? 15.492 -11.473 -22.173 1.00 95.88 83 LEU A N 1
ATOM 667 C CA . LEU A 1 83 ? 15.992 -11.900 -23.483 1.00 95.88 83 LEU A CA 1
ATOM 668 C C . LEU A 1 83 ? 17.042 -13.026 -23.418 1.00 95.88 83 LEU A C 1
ATOM 670 O O . LEU A 1 83 ? 17.510 -13.476 -24.460 1.00 95.88 83 LEU A O 1
ATOM 674 N N . GLY A 1 84 ? 17.464 -13.458 -22.224 1.00 95.50 84 GLY A N 1
ATOM 675 C CA . GLY A 1 84 ? 18.532 -14.453 -22.065 1.00 95.50 84 GLY A CA 1
ATOM 676 C C . GLY A 1 84 ? 19.916 -13.969 -22.522 1.00 95.50 84 GLY A C 1
ATOM 677 O O . GLY A 1 84 ? 20.793 -14.779 -22.817 1.00 95.50 84 GLY A O 1
ATOM 678 N N . LEU A 1 85 ? 20.126 -12.654 -22.596 1.00 95.25 85 LEU A N 1
ATOM 679 C CA . LEU A 1 85 ? 21.388 -12.040 -23.005 1.00 95.25 85 LEU A CA 1
ATOM 680 C C . LEU A 1 85 ? 22.360 -11.904 -21.826 1.00 95.25 85 LEU A C 1
ATOM 682 O O . LEU A 1 85 ? 21.998 -12.008 -20.651 1.00 95.25 85 LEU A O 1
ATOM 686 N N . ARG A 1 86 ? 23.625 -11.599 -22.142 1.00 96.06 86 ARG A N 1
ATOM 687 C CA . ARG A 1 86 ? 24.650 -11.294 -21.137 1.00 96.06 86 ARG A CA 1
ATOM 688 C C . ARG A 1 86 ? 24.191 -10.142 -20.239 1.00 96.06 86 ARG A C 1
ATOM 690 O O . ARG A 1 86 ? 24.006 -9.017 -20.700 1.00 96.06 86 ARG A O 1
ATOM 697 N N . ILE A 1 87 ? 24.090 -10.416 -18.940 1.00 95.94 87 ILE A N 1
ATOM 698 C CA . ILE A 1 87 ? 23.643 -9.440 -17.945 1.00 95.94 87 ILE A CA 1
ATOM 699 C C . ILE A 1 87 ? 24.733 -8.371 -17.720 1.00 95.94 87 ILE A C 1
ATOM 701 O O . ILE A 1 87 ? 25.865 -8.715 -17.359 1.00 95.94 87 ILE A O 1
ATOM 705 N N . PRO A 1 88 ? 24.425 -7.073 -17.900 1.00 94.44 88 PRO A N 1
ATOM 706 C CA . PRO A 1 88 ? 25.368 -5.993 -17.619 1.00 94.44 88 PRO A CA 1
ATOM 707 C C . PRO A 1 88 ? 25.713 -5.903 -16.123 1.00 94.44 88 PRO A C 1
ATOM 709 O O . PRO A 1 88 ? 24.825 -5.965 -15.275 1.00 94.44 88 PRO A O 1
ATOM 712 N N . LYS A 1 89 ? 26.993 -5.685 -15.790 1.00 94.19 89 LYS A N 1
ATOM 713 C CA . LYS A 1 89 ? 27.471 -5.497 -14.405 1.00 94.19 89 LYS A CA 1
ATOM 714 C C . LYS A 1 89 ? 27.171 -4.082 -13.893 1.00 94.19 89 LYS A C 1
ATOM 716 O O . LYS A 1 89 ? 28.060 -3.244 -13.798 1.00 94.19 89 LYS A O 1
ATOM 721 N N . ARG A 1 90 ? 25.909 -3.802 -13.591 1.00 92.31 90 ARG A N 1
ATOM 722 C CA . ARG A 1 90 ? 25.451 -2.521 -13.025 1.00 92.31 90 ARG A CA 1
ATOM 723 C C . ARG A 1 90 ? 24.296 -2.745 -12.054 1.00 92.31 90 ARG A C 1
ATOM 725 O O . ARG A 1 90 ? 23.824 -3.866 -11.909 1.00 92.31 90 ARG A O 1
ATOM 732 N N . ALA A 1 91 ? 23.833 -1.677 -11.411 1.00 92.38 91 ALA A N 1
ATOM 733 C CA . ALA A 1 91 ? 22.631 -1.717 -10.586 1.00 92.38 91 ALA A CA 1
ATOM 734 C C . ALA A 1 91 ? 21.350 -1.716 -11.439 1.00 92.38 91 ALA A C 1
ATOM 736 O O . ALA A 1 91 ? 21.331 -1.208 -12.565 1.00 92.38 91 ALA A O 1
ATOM 737 N N . HIS A 1 92 ? 20.274 -2.283 -10.887 1.00 95.81 92 HIS A N 1
ATOM 738 C CA . HIS A 1 92 ? 18.935 -2.181 -11.468 1.00 95.81 92 HIS A CA 1
ATOM 739 C C . HIS A 1 92 ? 18.482 -0.714 -11.538 1.00 95.81 92 HIS A C 1
ATOM 741 O O . HIS A 1 92 ? 19.018 0.156 -10.853 1.00 95.81 92 HIS A O 1
ATOM 747 N N . HIS A 1 93 ? 17.461 -0.441 -12.350 1.00 95.31 93 HIS A N 1
ATOM 748 C CA . HIS A 1 93 ? 16.857 0.890 -12.410 1.00 95.31 93 HIS A CA 1
ATOM 749 C C . HIS A 1 93 ? 16.312 1.295 -11.018 1.00 95.31 93 HIS A C 1
ATOM 751 O O . HIS A 1 93 ? 15.845 0.413 -10.294 1.00 95.31 93 HIS A O 1
ATOM 757 N N . PRO A 1 94 ? 16.335 2.579 -10.607 1.00 93.38 94 PRO A N 1
ATOM 758 C CA . PRO A 1 94 ? 15.819 3.020 -9.300 1.00 93.38 94 PRO A CA 1
ATOM 759 C C . PRO A 1 94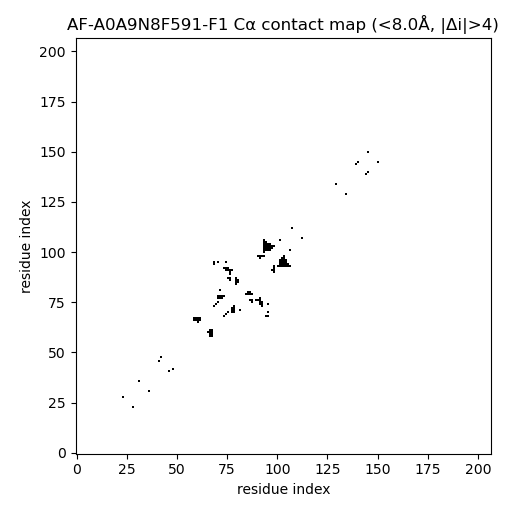 ? 14.360 2.618 -9.025 1.00 93.38 94 PRO A C 1
ATOM 761 O O . PRO A 1 94 ? 14.020 2.210 -7.917 1.00 93.38 94 PRO A O 1
ATOM 764 N N . LYS A 1 95 ? 13.510 2.637 -10.055 1.00 92.56 95 LYS A N 1
ATOM 765 C CA . LYS A 1 95 ? 12.104 2.185 -9.988 1.00 92.56 95 LYS A CA 1
ATOM 766 C C . LYS A 1 95 ? 11.918 0.660 -10.042 1.00 92.56 95 LYS A C 1
ATOM 768 O O . LYS A 1 95 ? 10.803 0.166 -9.940 1.00 92.56 95 LYS A O 1
ATOM 773 N N . CYS A 1 96 ? 12.993 -0.114 -10.187 1.00 94.75 96 CYS A N 1
ATOM 774 C CA . CYS A 1 96 ? 12.906 -1.571 -10.212 1.00 94.75 96 CYS A CA 1
ATOM 775 C C . CYS A 1 96 ? 12.786 -2.144 -8.796 1.00 94.75 96 CYS A C 1
ATOM 777 O O . CYS A 1 96 ? 13.627 -1.867 -7.942 1.00 94.75 96 CYS A O 1
ATOM 779 N N . SER A 1 97 ? 11.804 -3.021 -8.578 1.00 93.81 97 SER A N 1
ATOM 780 C CA . SER A 1 97 ? 11.614 -3.753 -7.316 1.00 93.81 97 SER A CA 1
ATOM 781 C C . SER A 1 97 ? 12.812 -4.632 -6.932 1.00 93.81 97 SER A C 1
ATOM 783 O O . SER A 1 97 ? 13.062 -4.847 -5.751 1.00 93.81 97 SER A O 1
ATOM 785 N N . LEU A 1 98 ? 13.592 -5.097 -7.916 1.00 93.81 98 LEU A N 1
ATOM 786 C CA . LEU A 1 98 ? 14.802 -5.899 -7.699 1.00 93.81 98 LEU A CA 1
ATOM 787 C C . LEU A 1 98 ? 16.038 -5.059 -7.335 1.00 93.81 98 LEU A C 1
ATOM 789 O O . LEU A 1 98 ? 17.088 -5.616 -7.008 1.00 93.81 98 LEU A O 1
ATOM 793 N N . ASN A 1 99 ? 15.949 -3.727 -7.389 1.00 93.94 99 ASN A N 1
ATOM 794 C CA . ASN A 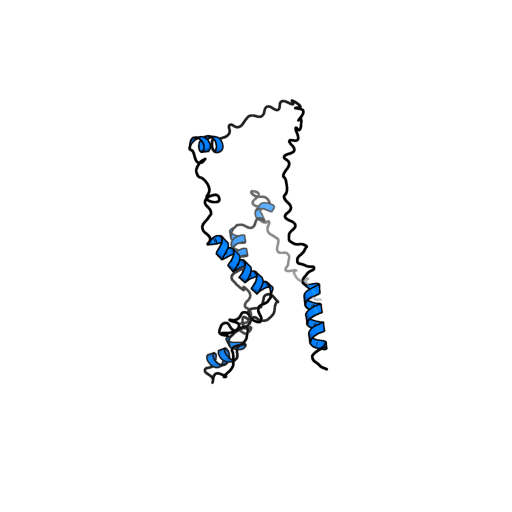1 99 ? 17.033 -2.870 -6.928 1.00 93.94 99 ASN A CA 1
ATOM 795 C C . ASN A 1 99 ? 17.135 -2.941 -5.401 1.00 93.94 99 ASN A C 1
ATOM 797 O O . ASN A 1 99 ? 16.250 -2.474 -4.698 1.00 93.94 99 ASN A O 1
ATOM 801 N N . GLN A 1 100 ? 18.238 -3.470 -4.876 1.00 90.12 100 GLN A N 1
ATOM 802 C CA . GLN A 1 100 ? 18.418 -3.626 -3.428 1.00 90.12 100 GLN A CA 1
ATOM 803 C C . GLN A 1 100 ? 18.484 -2.294 -2.668 1.00 90.12 100 GLN A C 1
ATOM 805 O O . GLN A 1 100 ? 18.135 -2.255 -1.491 1.00 90.12 100 GLN A O 1
ATOM 810 N N . LYS A 1 101 ? 18.908 -1.206 -3.329 1.00 89.81 101 LYS A N 1
ATOM 811 C CA . LYS A 1 101 ? 19.041 0.113 -2.697 1.00 89.81 101 LYS A CA 1
ATOM 812 C C . LYS A 1 101 ? 17.695 0.824 -2.579 1.00 89.81 101 LYS A C 1
ATOM 814 O O . LYS A 1 101 ? 17.337 1.271 -1.499 1.00 89.81 101 LYS A O 1
ATOM 819 N N . THR A 1 102 ? 16.956 0.921 -3.682 1.00 89.25 102 THR A N 1
ATOM 820 C CA . THR A 1 102 ? 15.711 1.707 -3.755 1.00 89.25 102 THR A CA 1
ATOM 821 C C . THR A 1 102 ? 14.447 0.856 -3.653 1.00 89.25 102 THR A C 1
ATOM 823 O O . THR A 1 102 ? 13.379 1.394 -3.390 1.00 89.25 102 THR A O 1
ATOM 826 N N . LYS A 1 103 ? 14.532 -0.462 -3.884 1.00 89.62 103 LYS A N 1
ATOM 827 C CA . LYS A 1 103 ? 13.416 -1.430 -3.840 1.00 89.62 103 LYS A CA 1
ATOM 828 C C . LYS A 1 103 ? 12.170 -0.976 -4.614 1.00 89.62 103 LYS A C 1
ATOM 830 O O . LYS A 1 103 ? 11.042 -1.254 -4.221 1.00 89.62 103 LYS A O 1
ATOM 835 N N . GLY A 1 104 ? 12.379 -0.264 -5.719 1.00 88.69 104 GLY A N 1
ATOM 836 C CA . GLY A 1 104 ? 11.314 0.257 -6.575 1.00 88.69 104 GLY A CA 1
ATOM 837 C C . GLY A 1 104 ? 10.657 1.555 -6.107 1.00 88.69 104 GLY A C 1
ATOM 838 O O . GLY A 1 104 ? 9.690 1.985 -6.723 1.00 88.69 104 GLY A O 1
ATOM 839 N N . GLN A 1 105 ? 11.171 2.198 -5.059 1.00 84.31 105 GLN A N 1
ATOM 840 C CA . GLN A 1 105 ? 10.557 3.384 -4.447 1.00 84.31 105 GLN A CA 1
ATOM 841 C C . GLN A 1 105 ? 11.109 4.719 -4.970 1.00 84.31 105 GLN A C 1
ATOM 843 O O . GLN A 1 105 ? 10.802 5.760 -4.398 1.00 84.31 105 GLN A O 1
ATOM 848 N N . ASP A 1 106 ? 11.888 4.673 -6.060 1.00 80.62 106 ASP A N 1
ATOM 849 C CA . ASP A 1 106 ? 12.625 5.808 -6.634 1.00 80.62 106 ASP A CA 1
ATOM 850 C C . ASP A 1 106 ? 13.372 6.628 -5.555 1.00 80.62 106 ASP A C 1
ATOM 852 O O . ASP A 1 106 ? 13.640 6.127 -4.459 1.00 80.62 106 ASP A O 1
ATOM 856 N N . ASN A 1 107 ? 13.759 7.870 -5.846 1.00 76.62 107 ASN A N 1
ATOM 857 C CA . ASN A 1 107 ? 14.098 8.828 -4.796 1.00 76.62 107 ASN A CA 1
ATOM 858 C C . ASN A 1 107 ? 12.845 9.050 -3.941 1.00 76.62 107 ASN A C 1
ATOM 860 O O . ASN A 1 107 ? 11.884 9.672 -4.393 1.00 76.62 107 ASN A O 1
ATOM 864 N N . ILE A 1 108 ? 12.839 8.475 -2.737 1.00 72.62 108 ILE A N 1
ATOM 865 C CA . ILE A 1 108 ? 11.670 8.461 -1.860 1.00 72.62 108 ILE A CA 1
ATOM 866 C C . ILE A 1 108 ? 11.232 9.909 -1.617 1.00 72.62 108 ILE A C 1
ATOM 868 O O . ILE A 1 108 ? 11.965 10.698 -1.026 1.00 72.62 108 ILE A O 1
ATOM 872 N N . HIS A 1 109 ? 10.032 10.249 -2.084 1.00 78.50 109 HIS A N 1
ATOM 873 C CA . HIS A 1 109 ? 9.427 11.553 -1.846 1.00 78.50 109 HIS A CA 1
ATOM 874 C C . HIS A 1 109 ? 9.222 11.757 -0.337 1.00 78.50 109 HIS A C 1
ATOM 876 O O . HIS A 1 109 ? 8.778 10.829 0.341 1.00 78.50 109 HIS A O 1
ATOM 882 N N . GLU A 1 110 ? 9.472 12.963 0.175 1.00 87.12 110 GLU A N 1
ATOM 883 C CA . GLU A 1 110 ? 9.370 13.320 1.602 1.00 87.12 110 GLU A CA 1
ATOM 884 C C . GLU A 1 110 ? 8.053 12.845 2.238 1.00 87.12 110 GLU A C 1
ATOM 886 O O . GLU A 1 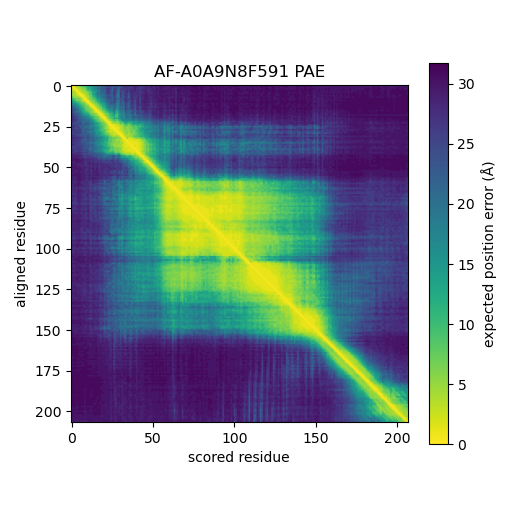110 ? 8.055 12.145 3.246 1.00 87.12 110 GLU A O 1
ATOM 891 N N . HIS A 1 111 ? 6.928 13.093 1.562 1.00 87.31 111 HIS A N 1
ATOM 892 C CA . HIS A 1 111 ? 5.610 12.566 1.940 1.00 87.31 111 HIS A CA 1
ATOM 893 C C . HIS A 1 111 ? 5.595 11.054 2.233 1.00 87.31 111 HIS A C 1
ATOM 895 O O . HIS A 1 111 ? 4.981 10.607 3.193 1.00 87.31 111 HIS A O 1
ATOM 901 N N . THR A 1 112 ? 6.276 10.243 1.421 1.00 86.94 112 THR A N 1
ATOM 902 C CA . THR A 1 112 ? 6.299 8.785 1.613 1.00 86.94 112 THR A CA 1
ATOM 903 C C . THR A 1 112 ? 7.101 8.398 2.856 1.00 86.94 112 THR A C 1
ATOM 905 O O . THR A 1 112 ? 6.761 7.419 3.517 1.00 86.94 112 THR A O 1
ATOM 908 N N . ILE A 1 113 ? 8.151 9.158 3.185 1.00 89.75 113 ILE A N 1
ATOM 909 C CA . ILE A 1 113 ? 8.914 8.981 4.427 1.00 89.75 113 ILE A CA 1
ATOM 910 C C . ILE A 1 113 ? 8.008 9.301 5.618 1.00 89.75 113 ILE A C 1
ATOM 912 O O . ILE A 1 113 ? 7.838 8.444 6.483 1.00 89.75 113 ILE A O 1
ATOM 916 N N . ALA A 1 114 ? 7.335 10.455 5.590 1.00 93.56 114 ALA A N 1
ATOM 917 C CA . ALA A 1 114 ? 6.400 10.866 6.637 1.00 93.56 114 ALA A CA 1
ATOM 918 C C . ALA A 1 114 ? 5.275 9.837 6.853 1.00 93.56 114 ALA A C 1
ATOM 920 O O . ALA A 1 114 ? 4.972 9.477 7.989 1.00 93.56 114 ALA A O 1
ATOM 921 N N . CYS A 1 115 ? 4.700 9.286 5.776 1.00 93.38 115 CYS A N 1
ATOM 922 C CA . CYS A 1 115 ? 3.694 8.228 5.887 1.00 93.38 115 CYS A CA 1
ATOM 923 C C . CYS A 1 115 ? 4.229 6.966 6.576 1.00 93.38 115 CYS A C 1
ATOM 925 O O . CYS A 1 115 ? 3.510 6.368 7.369 1.00 93.38 115 CYS A O 1
ATOM 927 N N . ARG A 1 116 ? 5.471 6.551 6.293 1.00 92.94 116 ARG A N 1
ATOM 928 C CA . ARG A 1 116 ? 6.067 5.358 6.923 1.00 92.94 116 ARG A CA 1
ATOM 929 C C . ARG A 1 116 ? 6.377 5.571 8.394 1.00 92.94 116 ARG A C 1
ATOM 931 O O . ARG A 1 116 ? 6.222 4.650 9.190 1.00 92.94 116 ARG A O 1
ATOM 938 N N . GLU A 1 117 ? 6.841 6.761 8.748 1.00 96.50 117 GLU A N 1
ATOM 939 C CA . GLU A 1 117 ? 7.088 7.122 10.143 1.00 96.50 117 GLU A CA 1
ATOM 940 C C . GLU A 1 117 ? 5.782 7.130 10.938 1.00 96.50 117 GLU A C 1
ATOM 942 O O . GLU A 1 117 ? 5.720 6.554 12.025 1.00 96.50 117 GLU A O 1
ATOM 947 N N . GLU A 1 118 ? 4.716 7.686 10.361 1.00 97.69 118 GLU A N 1
ATOM 948 C CA . GLU A 1 118 ? 3.387 7.681 10.968 1.00 97.69 118 GLU A CA 1
ATOM 949 C C . GLU A 1 118 ? 2.806 6.264 11.071 1.00 97.69 118 GLU A C 1
ATOM 951 O O . GLU A 1 118 ? 2.289 5.888 12.121 1.00 97.69 118 GLU A O 1
ATOM 956 N N . GLU A 1 119 ? 2.944 5.441 10.028 1.00 97.50 119 GLU A N 1
ATOM 957 C CA . GLU A 1 119 ? 2.533 4.032 10.049 1.00 97.50 119 GLU A CA 1
ATOM 958 C C . GLU A 1 119 ? 3.247 3.263 11.165 1.00 97.50 119 GLU A C 1
ATOM 960 O O . GLU A 1 119 ? 2.610 2.516 11.912 1.00 97.50 119 GLU A O 1
ATOM 965 N N . LYS A 1 120 ? 4.555 3.486 11.330 1.00 97.62 120 LYS A N 1
ATOM 966 C CA . LYS A 1 120 ? 5.335 2.885 12.413 1.00 97.62 120 LYS A CA 1
ATOM 967 C C . LYS A 1 120 ? 4.837 3.356 13.781 1.00 97.62 120 LYS A C 1
ATOM 969 O O . LYS A 1 120 ? 4.563 2.516 14.637 1.00 97.62 120 LYS A O 1
ATOM 974 N N . ARG A 1 121 ? 4.645 4.667 13.967 1.00 98.06 121 ARG A N 1
ATOM 975 C CA . ARG A 1 121 ? 4.129 5.249 15.218 1.00 98.06 121 ARG A CA 1
ATOM 976 C C . ARG A 1 121 ? 2.755 4.685 15.583 1.00 98.06 121 ARG A C 1
ATOM 978 O O . ARG A 1 121 ? 2.520 4.319 16.731 1.00 98.06 121 ARG A O 1
ATOM 985 N N . LEU A 1 122 ? 1.846 4.609 14.611 1.00 97.38 122 LEU A N 1
ATOM 986 C CA . LEU A 1 122 ? 0.503 4.057 14.801 1.00 97.38 122 LEU A CA 1
ATOM 987 C C . LEU A 1 122 ? 0.565 2.568 15.132 1.00 97.38 122 LEU A C 1
ATOM 989 O O . LEU A 1 122 ? -0.111 2.120 16.052 1.00 97.38 122 LEU A O 1
ATOM 993 N N . THR A 1 123 ? 1.400 1.810 14.426 1.00 97.38 123 THR A N 1
ATOM 994 C CA . THR A 1 123 ? 1.581 0.379 14.688 1.00 97.38 123 THR A CA 1
ATOM 995 C C . THR A 1 123 ? 2.066 0.139 16.116 1.00 97.38 123 THR A C 1
ATOM 997 O O . THR A 1 123 ? 1.490 -0.688 16.818 1.00 97.38 123 THR A O 1
ATOM 1000 N N . GLU A 1 124 ? 3.060 0.897 16.580 1.00 97.00 124 GLU A N 1
ATOM 1001 C CA . GLU A 1 124 ? 3.557 0.826 17.960 1.00 97.00 124 GLU A CA 1
ATOM 1002 C C . GLU A 1 124 ? 2.464 1.193 18.976 1.00 97.00 124 GLU A C 1
ATOM 1004 O O . GLU A 1 124 ? 2.266 0.475 19.957 1.00 97.00 124 GLU A O 1
ATOM 1009 N N . HIS A 1 125 ? 1.696 2.253 18.707 1.00 95.06 125 HIS A N 1
ATOM 1010 C CA . HIS A 1 125 ? 0.581 2.670 19.557 1.00 95.06 125 HIS A CA 1
ATOM 1011 C C . HIS A 1 125 ? -0.508 1.590 19.669 1.00 95.06 125 HIS A C 1
ATOM 1013 O O . HIS A 1 125 ? -1.014 1.337 20.758 1.00 95.06 125 HIS A O 1
ATOM 1019 N N . PHE A 1 126 ? -0.872 0.932 18.565 1.00 94.94 126 PHE A N 1
ATOM 1020 C CA . PHE A 1 126 ? -1.902 -0.114 18.568 1.00 94.94 126 PHE A CA 1
ATOM 1021 C C . PHE A 1 126 ? -1.406 -1.470 19.082 1.00 94.94 126 PHE A C 1
ATOM 1023 O O . PHE A 1 126 ? -2.218 -2.287 19.514 1.00 94.94 126 PHE A O 1
ATOM 1030 N N . GLN A 1 127 ? -0.098 -1.726 19.044 1.00 96.44 127 GLN A N 1
ATOM 1031 C CA . GLN A 1 127 ? 0.500 -2.920 19.647 1.00 96.44 127 GLN A CA 1
ATOM 1032 C C . GLN A 1 127 ? 0.705 -2.778 21.159 1.00 96.44 127 GLN A C 1
ATOM 1034 O O . GLN A 1 127 ? 0.785 -3.793 21.856 1.00 96.44 127 GLN A O 1
ATOM 1039 N N . ALA A 1 128 ? 0.786 -1.549 21.677 1.00 94.31 128 ALA A N 1
ATOM 1040 C CA . ALA A 1 128 ? 0.905 -1.307 23.105 1.00 94.31 128 ALA A CA 1
ATOM 1041 C C . ALA A 1 128 ? -0.315 -1.884 23.855 1.00 94.31 128 ALA A C 1
ATOM 1043 O O . ALA A 1 128 ? -1.461 -1.601 23.494 1.00 94.31 128 ALA A O 1
ATOM 1044 N N . PRO A 1 129 ? -0.110 -2.692 24.912 1.00 94.88 129 PRO A N 1
ATOM 1045 C CA . PRO A 1 129 ? -1.214 -3.157 25.738 1.00 94.88 129 PRO A CA 1
ATOM 1046 C C . PRO A 1 129 ? -1.982 -1.977 26.341 1.00 94.88 129 PRO A C 1
ATOM 1048 O O . PRO A 1 129 ? -1.380 -1.081 26.933 1.00 94.88 129 PRO A O 1
ATOM 1051 N N . LEU A 1 130 ? -3.314 -2.021 26.246 1.00 92.25 130 LEU A N 1
ATOM 1052 C CA . LEU A 1 130 ? -4.206 -1.037 26.868 1.00 92.25 130 LEU A CA 1
ATOM 1053 C C . LEU A 1 130 ? -3.887 -0.881 28.358 1.00 92.25 130 LEU A C 1
ATOM 1055 O O . LEU A 1 130 ? -3.826 -1.875 29.100 1.00 92.25 130 LEU A O 1
ATOM 1059 N N . GLN A 1 131 ? -3.743 0.364 28.807 1.00 91.12 131 GLN A N 1
ATOM 1060 C CA . GLN A 1 131 ? -3.541 0.674 30.217 1.00 91.12 131 GLN A CA 1
ATOM 1061 C C . GLN A 1 131 ? -4.792 0.312 31.023 1.00 91.12 131 GLN A C 1
ATOM 1063 O O . GLN A 1 131 ? -5.911 0.293 30.514 1.00 91.12 131 GLN A O 1
ATOM 1068 N N . GLN A 1 132 ? -4.639 0.034 32.318 1.00 90.50 132 GLN A N 1
ATOM 1069 C CA . GLN A 1 132 ? -5.757 -0.449 33.140 1.00 90.50 132 GLN A CA 1
ATOM 1070 C C . GLN A 1 132 ? -6.936 0.536 33.233 1.00 90.50 132 GLN A C 1
ATOM 1072 O O . GLN A 1 132 ? -8.068 0.095 33.404 1.00 90.50 132 GLN A O 1
ATOM 1077 N N . HIS A 1 133 ? -6.684 1.840 33.087 1.00 88.44 133 HIS A N 1
ATOM 1078 C CA . HIS A 1 133 ? -7.722 2.873 33.048 1.00 88.44 133 HIS A CA 1
ATOM 1079 C C . HIS A 1 133 ? -8.387 3.022 31.666 1.00 88.44 133 HIS A C 1
ATOM 1081 O O . HIS A 1 133 ? -9.513 3.502 31.590 1.00 88.44 133 HIS A O 1
ATOM 1087 N N . GLU A 1 134 ? -7.713 2.604 30.588 1.00 87.31 134 GLU A N 1
ATOM 1088 C CA . GLU A 1 134 ? -8.245 2.584 29.214 1.00 87.31 134 GLU A CA 1
ATOM 1089 C C . GLU A 1 134 ? -9.045 1.312 28.935 1.00 87.31 134 GLU A C 1
ATOM 1091 O O . GLU A 1 134 ? -9.921 1.286 28.068 1.00 87.31 134 GLU A O 1
ATOM 1096 N N . LYS A 1 135 ? -8.763 0.237 29.681 1.00 90.50 135 LYS A N 1
ATOM 1097 C CA . LYS A 1 135 ? -9.594 -0.964 29.667 1.00 90.50 135 LYS A CA 1
ATOM 1098 C C . LYS A 1 135 ? -10.994 -0.574 30.129 1.00 90.50 135 LYS A C 1
ATOM 1100 O O . LYS A 1 135 ? -11.201 -0.217 31.288 1.00 90.50 135 LYS A O 1
ATOM 1105 N N . GLY A 1 136 ? -11.957 -0.659 29.213 1.00 85.00 136 GLY A N 1
ATOM 1106 C CA . GLY A 1 136 ? -13.362 -0.409 29.514 1.00 85.00 136 GLY A CA 1
ATOM 1107 C C . GLY A 1 136 ? -13.791 -1.199 30.750 1.00 85.00 136 GLY A C 1
ATOM 1108 O O . GLY A 1 136 ? -13.659 -2.422 30.802 1.00 85.00 136 GLY A O 1
ATOM 1109 N N . SER A 1 137 ? -14.272 -0.494 31.773 1.00 84.56 137 SER A N 1
ATOM 1110 C CA . SER A 1 137 ? -14.721 -1.134 33.003 1.00 84.56 137 SER A CA 1
ATOM 1111 C C . SER A 1 137 ? -16.127 -1.693 32.814 1.00 84.56 137 SER A C 1
ATOM 1113 O O . SER A 1 137 ? -17.075 -0.948 32.573 1.00 84.56 137 SER A O 1
ATOM 1115 N N . ALA A 1 138 ? -16.291 -2.999 33.017 1.00 86.75 138 ALA A N 1
ATOM 1116 C CA . ALA A 1 138 ? -17.608 -3.633 33.067 1.00 86.75 138 ALA A CA 1
ATOM 1117 C C . ALA A 1 138 ? -18.374 -3.339 34.375 1.00 86.75 138 ALA A C 1
ATOM 1119 O O . ALA A 1 138 ? -19.448 -3.892 34.592 1.00 86.75 138 ALA A O 1
ATOM 1120 N N . LYS A 1 139 ? -17.857 -2.462 35.252 1.00 86.62 139 LYS A N 1
ATOM 1121 C CA . LYS A 1 139 ? -18.448 -2.155 36.567 1.00 86.62 139 LYS A CA 1
ATOM 1122 C C . LYS A 1 139 ? -19.913 -1.711 36.488 1.00 86.62 139 LYS A C 1
ATOM 1124 O O . LYS A 1 139 ? -20.676 -1.994 37.402 1.00 86.62 139 LYS A O 1
ATOM 1129 N N . TYR A 1 140 ? -20.305 -1.039 35.407 1.00 87.12 140 TYR A N 1
ATOM 1130 C CA . TYR A 1 140 ? -21.675 -0.551 35.210 1.00 87.12 140 TYR A CA 1
ATOM 1131 C C . TYR A 1 140 ? -22.514 -1.432 34.282 1.00 87.12 140 TYR A C 1
ATOM 1133 O O . TYR A 1 140 ? -23.673 -1.105 34.027 1.00 87.12 140 TYR A O 1
ATOM 1141 N N . LEU A 1 141 ? -21.966 -2.557 33.812 1.00 90.12 141 LEU A N 1
ATOM 1142 C CA . LEU A 1 141 ? -22.652 -3.525 32.956 1.00 90.12 141 LEU A CA 1
ATOM 1143 C C . LEU A 1 141 ? -23.554 -4.462 33.786 1.00 90.12 141 LEU A C 1
ATOM 1145 O O . LEU A 1 141 ? -23.509 -5.684 33.652 1.00 90.12 141 LEU A O 1
ATOM 1149 N N . THR A 1 142 ? -24.349 -3.894 34.695 1.00 94.94 142 THR A N 1
ATOM 1150 C CA . THR A 1 142 ? -25.292 -4.653 35.524 1.00 94.94 142 THR A CA 1
ATOM 1151 C C . THR A 1 142 ? -26.635 -4.811 34.808 1.00 94.94 142 THR A C 1
ATOM 1153 O O . THR A 1 142 ? -26.987 -4.018 33.926 1.00 94.94 142 THR A O 1
ATOM 1156 N N . LYS A 1 143 ? -27.401 -5.851 35.163 1.00 94.50 143 LYS A N 1
ATOM 1157 C CA . LYS A 1 143 ? -28.703 -6.132 34.530 1.00 94.50 143 LYS A CA 1
ATOM 1158 C C . LYS A 1 143 ? -29.699 -4.999 34.769 1.00 94.50 143 LYS A C 1
ATOM 1160 O O . LYS A 1 143 ? -30.492 -4.691 33.885 1.00 94.50 143 LYS A O 1
ATOM 1165 N N . GLU A 1 144 ? -29.620 -4.364 35.932 1.00 94.06 144 GLU A N 1
ATOM 1166 C CA . GLU A 1 144 ? -30.476 -3.253 36.341 1.00 94.06 144 GLU A CA 1
ATOM 1167 C C . GLU A 1 144 ? -30.206 -2.030 35.460 1.00 94.06 144 GLU A C 1
ATOM 1169 O O . GLU A 1 144 ? -31.134 -1.468 34.885 1.00 94.06 144 GLU A O 1
ATOM 1174 N N . ASN A 1 145 ? -28.932 -1.673 35.255 1.00 93.69 145 ASN A N 1
ATOM 1175 C CA . ASN A 1 145 ? -28.563 -0.578 34.359 1.00 93.69 145 ASN A CA 1
ATOM 1176 C C . ASN A 1 145 ? -28.973 -0.881 32.914 1.00 93.69 145 ASN A C 1
ATOM 1178 O O . ASN A 1 145 ? -29.533 -0.019 32.238 1.00 93.69 145 ASN A O 1
ATOM 1182 N N . ALA A 1 146 ? -28.750 -2.112 32.442 1.00 93.62 146 ALA A N 1
ATOM 1183 C CA . ALA A 1 146 ? -29.180 -2.515 31.108 1.00 93.62 146 ALA A CA 1
ATOM 1184 C C . ALA A 1 146 ? -30.701 -2.369 30.935 1.00 93.62 146 ALA A C 1
ATOM 1186 O O . ALA A 1 146 ? -31.150 -1.837 29.922 1.00 93.62 146 ALA A O 1
ATOM 1187 N N . GLN A 1 147 ? -31.498 -2.761 31.932 1.00 93.31 147 GLN A N 1
ATOM 1188 C CA . GLN A 1 147 ? -32.945 -2.545 31.906 1.00 93.31 147 GLN A CA 1
ATOM 1189 C C . GLN A 1 147 ? -33.300 -1.058 31.894 1.00 93.31 147 GLN A C 1
ATOM 1191 O O . GLN A 1 147 ? -34.141 -0.661 31.103 1.00 93.31 147 GLN A O 1
ATOM 1196 N N . VAL A 1 148 ? -32.647 -0.216 32.692 1.00 92.25 148 VAL A N 1
ATOM 1197 C CA . VAL A 1 148 ? -32.937 1.228 32.709 1.00 92.25 148 VAL A CA 1
ATOM 1198 C C . VAL A 1 148 ? -32.653 1.888 31.353 1.00 92.25 148 VAL A C 1
ATOM 1200 O O . VAL A 1 148 ? -33.469 2.674 30.872 1.00 92.25 148 VAL A O 1
ATOM 1203 N N . PHE A 1 149 ? -31.520 1.577 30.717 1.00 92.44 149 PHE A N 1
ATOM 1204 C CA . PHE A 1 149 ? -31.120 2.228 29.463 1.00 92.44 149 PHE A CA 1
ATOM 1205 C C . PHE A 1 149 ? -31.790 1.639 28.218 1.00 92.44 149 PHE A C 1
ATOM 1207 O O . PHE A 1 149 ? -32.059 2.380 27.271 1.00 92.44 149 PHE A O 1
ATOM 1214 N N . PHE A 1 150 ? -32.052 0.330 28.211 1.00 93.81 150 PHE A N 1
ATOM 1215 C CA . PHE A 1 150 ? -32.608 -0.375 27.054 1.00 93.81 150 PHE A CA 1
ATOM 1216 C C . PHE A 1 150 ? -34.088 -0.747 27.206 1.00 93.81 150 PHE A C 1
ATOM 1218 O O . PHE A 1 150 ? -34.657 -1.316 26.272 1.00 93.81 150 PHE A O 1
ATOM 1225 N N . ALA A 1 151 ? -34.745 -0.424 28.327 1.00 90.50 151 ALA A N 1
ATOM 1226 C CA . ALA A 1 151 ? -36.190 -0.590 28.426 1.00 90.50 151 ALA A CA 1
ATOM 1227 C C . ALA A 1 151 ? -36.908 0.279 27.377 1.00 90.50 151 ALA A C 1
ATOM 1229 O O . ALA A 1 151 ? -36.506 1.421 27.122 1.00 90.50 151 ALA A O 1
ATOM 1230 N N . PRO A 1 152 ? -38.006 -0.226 26.788 1.00 91.69 152 PRO A N 1
ATOM 1231 C CA . PRO A 1 152 ? -38.849 0.565 25.908 1.00 91.69 152 PRO A CA 1
ATOM 1232 C C . PRO A 1 152 ? -39.322 1.832 26.624 1.00 91.69 152 PRO A C 1
ATOM 1234 O O . PRO A 1 152 ? -40.023 1.763 27.634 1.00 91.69 152 PRO A O 1
ATOM 1237 N N . LYS A 1 153 ? -38.967 3.005 26.091 1.00 85.81 153 LYS A N 1
ATOM 1238 C CA . LYS A 1 153 ? -39.548 4.265 26.561 1.00 85.81 153 LYS A CA 1
ATOM 1239 C C . LYS A 1 153 ? -41.034 4.252 26.222 1.00 85.81 153 LYS A C 1
ATOM 1241 O O . LYS A 1 153 ? -41.400 4.126 25.051 1.00 85.81 153 LYS A O 1
ATOM 1246 N N . SER A 1 154 ? -41.892 4.382 27.231 1.00 80.69 154 SER A N 1
ATOM 1247 C CA . SER A 1 154 ? -43.313 4.603 26.990 1.00 80.69 154 SER A CA 1
ATOM 1248 C C . SER A 1 154 ? -43.457 5.894 26.186 1.00 80.69 154 SER A C 1
ATOM 1250 O O . SER A 1 154 ? -42.859 6.924 26.505 1.00 80.69 154 SER A O 1
ATOM 1252 N N . LYS A 1 155 ? -44.198 5.826 25.075 1.00 73.75 155 LYS A N 1
ATOM 1253 C CA . LYS A 1 155 ? -44.517 7.005 24.271 1.00 73.75 155 LYS A CA 1
ATOM 1254 C C . LYS A 1 155 ? -45.370 7.913 25.148 1.00 73.75 155 LYS A C 1
ATOM 1256 O O . LYS A 1 155 ? -46.563 7.675 25.296 1.00 73.75 155 LYS A O 1
ATOM 1261 N N . SER A 1 156 ? -44.744 8.911 25.763 1.00 64.19 156 SER A N 1
ATOM 1262 C CA . SER A 1 156 ? -45.466 10.003 26.398 1.00 64.19 156 SER A CA 1
ATOM 1263 C C . SER A 1 156 ? -46.303 10.669 25.313 1.00 64.19 156 SER A C 1
ATOM 1265 O O . SER A 1 156 ? -45.764 11.256 24.373 1.00 64.19 156 SER A O 1
ATOM 1267 N N . THR A 1 157 ? -47.622 10.514 25.398 1.00 61.19 157 THR A N 1
ATOM 1268 C CA . THR A 1 157 ? -48.559 11.338 24.646 1.00 61.19 157 THR A CA 1
ATOM 1269 C C . THR A 1 157 ? -48.378 12.752 25.174 1.00 61.19 157 THR A C 1
ATOM 1271 O O . THR A 1 157 ? -48.863 13.096 26.248 1.00 61.19 157 THR A O 1
ATOM 1274 N N . THR A 1 158 ? -47.586 13.550 24.462 1.00 52.53 158 THR A N 1
ATOM 1275 C CA . THR A 1 158 ? -47.410 14.965 24.767 1.00 52.53 158 THR A CA 1
ATOM 1276 C C . THR A 1 158 ? -48.744 15.660 24.530 1.00 52.53 158 THR A C 1
ATOM 1278 O O . THR A 1 158 ? -49.061 16.059 23.413 1.00 52.53 158 THR A O 1
ATOM 1281 N N . THR A 1 159 ? -49.550 15.794 25.579 1.00 57.53 159 THR A N 1
ATOM 1282 C CA . THR A 1 159 ? -50.564 16.840 25.618 1.00 57.53 159 THR A CA 1
ATOM 1283 C C . THR A 1 159 ? -49.802 18.146 25.766 1.00 57.53 159 THR A C 1
ATOM 1285 O O . THR A 1 159 ? -49.208 18.412 26.811 1.00 57.53 159 THR A O 1
ATOM 1288 N N . THR A 1 160 ? -49.753 18.924 24.687 1.00 52.69 160 THR A N 1
ATOM 1289 C CA . THR A 1 160 ? -49.204 20.279 24.664 1.00 52.69 160 THR A CA 1
ATOM 1290 C C . THR A 1 160 ? -49.920 21.126 25.713 1.00 52.69 160 THR A C 1
ATOM 1292 O O . THR A 1 160 ? -51.010 21.635 25.475 1.00 52.69 160 THR A O 1
ATOM 1295 N N . SER A 1 161 ? -49.313 21.266 26.889 1.00 54.38 161 SER A N 1
ATOM 1296 C CA . SER A 1 161 ? -49.648 22.316 27.841 1.00 54.38 161 SER A CA 1
ATOM 1297 C C . SER A 1 161 ? -48.631 23.428 27.647 1.00 54.38 161 SER A C 1
ATOM 1299 O O . SER A 1 161 ? -47.452 23.260 27.959 1.00 54.38 161 SER A O 1
ATOM 1301 N N . ASN A 1 162 ? -49.098 24.557 27.120 1.00 55.66 162 ASN A N 1
ATOM 1302 C CA . ASN A 1 162 ? -48.350 25.805 27.024 1.00 55.66 162 ASN A CA 1
ATOM 1303 C C . ASN A 1 162 ? -48.093 26.359 28.433 1.00 55.66 162 ASN A C 1
ATOM 1305 O O . ASN A 1 162 ? -48.756 27.300 28.853 1.00 55.66 162 ASN A O 1
ATOM 1309 N N . ASN A 1 163 ? -47.149 25.783 29.173 1.00 55.19 163 ASN A N 1
ATOM 1310 C CA . ASN A 1 163 ? -46.603 26.426 30.361 1.00 55.19 163 ASN A CA 1
ATOM 1311 C C . ASN A 1 163 ? -45.197 26.919 30.049 1.00 55.19 163 ASN A C 1
ATOM 1313 O O . ASN A 1 163 ? -44.214 26.176 30.083 1.00 55.19 163 ASN A O 1
ATOM 1317 N N . THR A 1 164 ? -45.142 28.213 29.742 1.00 54.06 164 THR A N 1
ATOM 1318 C CA . THR A 1 164 ? -43.943 29.045 29.748 1.00 54.06 164 THR A CA 1
ATOM 1319 C C . THR A 1 164 ? -43.189 28.811 31.051 1.00 54.06 164 THR A C 1
ATOM 1321 O O . THR A 1 164 ? -43.589 29.290 32.109 1.00 54.06 164 THR A O 1
ATOM 1324 N N . THR A 1 165 ? -42.108 28.039 30.979 1.00 50.78 165 THR A N 1
ATOM 1325 C CA . THR A 1 165 ? -41.196 27.836 32.103 1.00 50.78 165 THR A CA 1
ATOM 1326 C C . THR A 1 165 ? -39.976 28.704 31.862 1.00 50.78 165 THR A C 1
ATOM 1328 O O . THR A 1 165 ? -39.162 28.433 30.978 1.00 50.78 165 THR A O 1
ATOM 1331 N N . THR A 1 166 ? -39.884 29.785 32.632 1.00 50.56 166 THR A N 1
ATOM 1332 C CA . THR A 1 166 ? -38.712 30.655 32.699 1.00 50.56 166 THR A CA 1
ATOM 1333 C C . THR A 1 166 ? -37.492 29.810 33.048 1.00 50.56 166 THR A C 1
ATOM 1335 O O . THR A 1 166 ? -37.403 29.233 34.130 1.00 50.56 166 THR A O 1
ATOM 1338 N N . THR A 1 167 ? -36.559 29.707 32.104 1.00 49.12 167 THR A N 1
ATOM 1339 C CA . THR A 1 167 ? -35.277 29.035 32.313 1.00 49.12 167 THR A CA 1
ATOM 1340 C C . THR A 1 167 ? -34.362 29.990 33.070 1.00 49.12 167 THR A C 1
ATOM 1342 O O . THR A 1 167 ? -33.803 30.918 32.489 1.00 49.12 167 THR A O 1
ATOM 1345 N N . THR A 1 168 ? -34.223 29.786 34.379 1.00 47.03 168 THR A N 1
ATOM 1346 C CA . THR A 1 168 ? -33.151 30.415 35.155 1.00 47.03 168 THR A CA 1
ATOM 1347 C C . THR A 1 168 ? -31.859 29.665 34.853 1.00 47.03 168 THR A C 1
ATOM 1349 O O . THR A 1 168 ? -31.615 28.577 35.370 1.00 47.03 168 THR A O 1
ATOM 1352 N N . THR A 1 169 ? -31.040 30.237 33.975 1.00 44.75 169 THR A N 1
ATOM 1353 C CA . THR A 1 169 ? -29.689 29.760 33.676 1.00 44.75 169 THR A CA 1
ATOM 1354 C C . THR A 1 169 ? -28.795 30.007 34.890 1.00 44.75 169 THR A C 1
ATOM 1356 O O . THR A 1 169 ? -28.277 31.105 35.080 1.00 44.75 169 THR A O 1
ATOM 1359 N N . THR A 1 170 ? -28.614 29.001 35.746 1.00 45.47 170 THR A N 1
ATOM 1360 C CA . THR A 1 170 ? -27.540 29.018 36.745 1.00 45.47 170 THR A CA 1
ATOM 1361 C C . THR A 1 170 ? -26.245 28.607 36.054 1.00 45.47 170 THR A C 1
ATOM 1363 O O . THR A 1 170 ? -25.952 27.426 35.887 1.00 45.47 170 THR A O 1
ATOM 1366 N N . THR A 1 171 ? -25.477 29.600 35.616 1.00 43.59 171 THR A N 1
ATOM 1367 C CA . THR A 1 171 ? -24.125 29.427 35.082 1.00 43.59 171 THR A CA 1
ATOM 1368 C C . THR A 1 171 ? -23.207 28.975 36.217 1.00 43.59 171 THR A C 1
ATOM 1370 O O . THR A 1 171 ? -22.718 29.789 36.997 1.00 43.59 171 THR A O 1
ATOM 1373 N N . THR A 1 172 ? -22.994 27.668 36.367 1.00 44.16 172 THR A N 1
ATOM 1374 C CA . THR A 1 172 ? -21.924 27.156 37.228 1.00 44.16 172 THR A CA 1
ATOM 1375 C C . THR A 1 172 ? -20.616 27.278 36.457 1.00 44.16 172 THR A C 1
ATOM 1377 O O . THR A 1 172 ? -20.310 26.469 35.586 1.00 44.16 172 THR A O 1
ATOM 1380 N N . THR A 1 173 ? -19.861 28.335 36.745 1.00 41.91 173 THR A N 1
ATOM 1381 C CA . THR A 1 173 ? -18.498 28.530 36.249 1.00 41.91 173 THR A CA 1
ATOM 1382 C C . THR A 1 173 ? -17.606 27.452 36.861 1.00 41.91 173 THR A C 1
ATOM 1384 O O . THR A 1 173 ? -17.116 27.594 37.978 1.00 41.91 173 THR A O 1
ATOM 1387 N N . THR A 1 174 ? -17.424 26.332 36.164 1.00 40.62 174 THR A N 1
ATOM 1388 C CA . THR A 1 174 ? -16.347 25.394 36.481 1.00 40.62 174 THR A CA 1
ATOM 1389 C C . THR A 1 174 ? -15.058 26.003 35.950 1.00 40.62 174 THR A C 1
ATOM 1391 O O . THR A 1 174 ? -14.827 26.052 34.745 1.00 40.62 174 THR A O 1
ATOM 1394 N N . THR A 1 175 ? -14.246 26.534 36.858 1.00 40.97 175 THR A N 1
ATOM 1395 C CA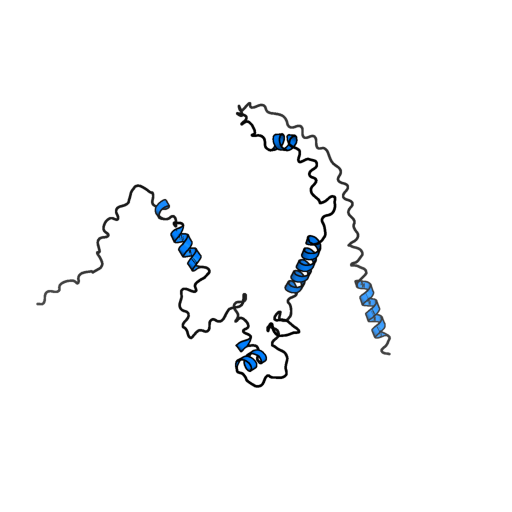 . THR A 1 175 ? -12.904 27.034 36.575 1.00 40.97 175 THR A CA 1
ATOM 1396 C C . THR A 1 175 ? -12.029 25.855 36.159 1.00 40.97 175 THR A C 1
ATOM 1398 O O . THR A 1 175 ? -11.442 25.170 36.993 1.00 40.97 175 THR A O 1
ATOM 1401 N N . THR A 1 176 ? -11.955 25.583 34.861 1.00 41.25 176 THR A N 1
ATOM 1402 C CA . THR A 1 176 ? -10.900 24.753 34.288 1.00 41.25 176 THR A CA 1
ATOM 1403 C C . THR A 1 176 ? -9.617 25.573 34.354 1.00 41.25 176 THR A C 1
ATOM 1405 O O . THR A 1 176 ? -9.381 26.468 33.543 1.00 41.25 176 THR A O 1
ATOM 1408 N N . THR A 1 177 ? -8.791 25.312 35.363 1.00 40.16 177 THR A N 1
ATOM 1409 C CA . THR A 1 177 ? -7.385 25.710 35.372 1.00 40.16 177 THR A CA 1
ATOM 1410 C C . THR A 1 177 ? -6.685 24.980 34.232 1.00 40.16 177 THR A C 1
ATOM 1412 O O . THR A 1 177 ? -6.202 23.860 34.369 1.00 40.16 177 THR A O 1
ATOM 1415 N N . THR A 1 178 ? -6.646 25.623 33.069 1.00 38.78 178 THR A N 1
ATOM 1416 C CA . THR A 1 178 ? -5.723 25.277 31.995 1.00 38.78 178 THR A CA 1
ATOM 1417 C C . THR A 1 178 ? -4.327 25.659 32.471 1.00 38.78 178 THR A C 1
ATOM 1419 O O . THR A 1 178 ? -3.908 26.812 32.365 1.00 38.78 178 THR A O 1
ATOM 1422 N N . THR A 1 179 ? -3.597 24.699 33.036 1.00 40.84 179 THR A N 1
ATOM 1423 C CA . THR A 1 179 ? -2.143 24.795 33.160 1.00 40.84 179 THR A CA 1
ATOM 1424 C C . THR A 1 179 ? -1.565 24.750 31.748 1.00 40.84 179 THR A C 1
ATOM 1426 O O . THR A 1 179 ? -1.291 23.691 31.187 1.00 40.84 179 THR A O 1
ATOM 1429 N N . THR A 1 180 ? -1.426 25.930 31.149 1.00 41.75 180 THR A N 1
ATOM 1430 C CA . THR A 1 180 ? -0.636 26.159 29.944 1.00 41.75 180 THR A CA 1
ATOM 1431 C C . THR A 1 180 ? 0.824 25.866 30.279 1.00 41.75 180 THR A C 1
ATOM 1433 O O . THR A 1 180 ? 1.518 26.695 30.864 1.00 41.75 180 THR A O 1
ATOM 1436 N N . ASN A 1 181 ? 1.302 24.676 29.916 1.00 47.00 181 ASN A N 1
ATOM 1437 C CA . ASN A 1 181 ? 2.725 24.355 29.933 1.00 47.00 181 ASN A CA 1
ATOM 1438 C C . ASN A 1 181 ? 3.389 25.017 28.713 1.00 47.00 181 ASN A C 1
ATOM 1440 O O . ASN A 1 181 ? 3.546 24.420 27.649 1.00 47.00 181 ASN A O 1
ATOM 1444 N N . ASN A 1 182 ? 3.757 26.288 28.872 1.00 48.62 182 ASN A N 1
ATOM 1445 C CA . ASN A 1 182 ? 4.547 27.068 27.918 1.00 48.62 182 ASN A CA 1
ATOM 1446 C C . ASN A 1 182 ? 6.032 26.676 27.984 1.00 48.62 182 ASN A C 1
ATOM 1448 O O . ASN A 1 182 ? 6.859 27.449 28.456 1.00 48.62 182 ASN A O 1
ATOM 1452 N N . ASN A 1 183 ? 6.381 25.492 27.477 1.00 48.16 183 ASN A N 1
ATOM 1453 C CA . ASN A 1 183 ? 7.781 25.054 27.379 1.00 48.16 183 ASN A CA 1
ATOM 1454 C C . ASN A 1 183 ? 8.312 24.924 25.943 1.00 48.16 183 ASN A C 1
ATOM 1456 O O . ASN A 1 183 ? 9.371 24.342 25.740 1.00 48.16 183 ASN A O 1
ATOM 1460 N N . ASN A 1 184 ? 7.633 25.505 24.944 1.00 48.75 184 ASN A N 1
ATOM 1461 C CA . ASN A 1 184 ? 8.050 25.367 23.540 1.00 48.75 184 ASN A CA 1
ATOM 1462 C C . ASN A 1 184 ? 8.341 26.678 22.784 1.00 48.75 184 ASN A C 1
ATOM 1464 O O . ASN A 1 184 ? 8.439 26.666 21.563 1.00 48.75 184 ASN A O 1
ATOM 1468 N N . GLN A 1 185 ? 8.535 27.805 23.483 1.00 46.38 185 GLN A N 1
ATOM 1469 C CA . GLN A 1 185 ? 9.001 29.057 22.853 1.00 46.38 185 GLN A CA 1
ATOM 1470 C C . GLN A 1 185 ? 10.428 29.490 23.226 1.00 46.38 185 GLN A C 1
ATOM 1472 O O . GLN A 1 185 ? 10.957 30.392 22.585 1.00 46.38 185 GLN A O 1
ATOM 1477 N N . GLN A 1 186 ? 11.117 28.821 24.160 1.00 47.84 186 GLN A N 1
ATOM 1478 C CA . GLN A 1 186 ? 12.530 29.132 24.455 1.00 47.84 186 GLN A CA 1
ATOM 1479 C C . GLN A 1 186 ? 13.558 28.272 23.697 1.00 47.84 186 GLN A C 1
ATOM 1481 O O . GLN A 1 186 ? 14.750 28.562 23.766 1.00 47.84 186 GLN A O 1
ATOM 1486 N N . GLN A 1 187 ? 13.142 27.266 22.915 1.00 49.06 187 GLN A N 1
ATOM 1487 C CA . GLN A 1 187 ? 14.091 26.447 22.139 1.00 49.06 187 GLN A CA 1
ATOM 1488 C C . GLN A 1 187 ? 14.360 26.948 20.709 1.00 49.06 187 GLN A C 1
ATOM 1490 O O . GLN A 1 187 ? 15.322 26.505 20.088 1.00 49.06 187 GLN A O 1
ATOM 1495 N N . HIS A 1 188 ? 13.596 27.920 20.198 1.00 45.53 188 HIS A N 1
ATOM 1496 C CA . HIS A 1 188 ? 13.850 28.498 18.868 1.00 45.53 188 HIS A CA 1
ATOM 1497 C C . HIS A 1 188 ? 14.791 29.717 18.863 1.00 45.53 188 HIS A C 1
ATOM 1499 O O . HIS A 1 188 ? 15.193 30.161 17.794 1.00 45.53 188 HIS A O 1
ATOM 1505 N N . GLN A 1 189 ? 15.216 30.226 20.028 1.00 47.62 189 GLN A N 1
ATOM 1506 C CA . GLN A 1 189 ? 16.229 31.296 20.106 1.00 47.62 189 GLN A CA 1
ATOM 1507 C C . GLN A 1 189 ? 17.654 30.807 20.419 1.00 47.62 189 GLN A C 1
ATOM 1509 O O . GLN A 1 189 ? 18.593 31.582 20.275 1.00 47.62 189 GLN A O 1
ATOM 1514 N N . GLN A 1 190 ? 17.862 29.526 20.751 1.00 50.16 190 GLN A N 1
ATOM 1515 C CA . GLN A 1 190 ? 19.209 28.983 21.018 1.00 50.16 190 GLN A CA 1
ATOM 1516 C C . GLN A 1 190 ? 19.873 28.322 19.793 1.00 50.16 190 GLN A C 1
ATOM 1518 O O . GLN A 1 190 ? 21.062 28.019 19.822 1.00 50.16 190 GLN A O 1
ATOM 1523 N N . GLN A 1 191 ? 19.147 28.131 18.685 1.00 48.56 191 GLN A N 1
ATOM 1524 C CA . GLN A 1 191 ? 19.728 27.588 17.444 1.00 48.56 191 GLN A CA 1
ATOM 1525 C C . GLN A 1 191 ? 20.291 28.677 16.513 1.00 48.56 191 GLN A C 1
ATOM 1527 O O . GLN A 1 191 ? 21.124 28.385 15.657 1.00 48.56 191 GLN A O 1
ATOM 1532 N N . ALA A 1 192 ? 19.914 29.945 16.714 1.00 44.25 192 ALA A N 1
ATOM 1533 C CA . ALA A 1 192 ? 20.466 31.071 15.957 1.00 44.25 192 ALA A CA 1
ATOM 1534 C C . ALA A 1 192 ? 21.838 31.539 16.482 1.00 44.25 192 ALA A C 1
ATOM 1536 O O . ALA A 1 192 ? 22.617 32.122 15.731 1.00 44.25 192 ALA A O 1
ATOM 1537 N N . THR A 1 193 ? 22.175 31.260 17.745 1.00 47.56 193 THR A N 1
ATOM 1538 C CA . THR A 1 193 ? 23.465 31.649 18.339 1.00 47.56 193 THR A CA 1
ATOM 1539 C C . THR A 1 193 ? 24.564 30.611 18.099 1.00 47.56 193 THR A C 1
ATOM 1541 O O . THR A 1 193 ? 25.703 30.989 17.839 1.00 47.56 193 THR A O 1
ATOM 1544 N N . ASN A 1 194 ? 24.235 29.314 18.060 1.00 49.06 194 ASN A N 1
ATOM 1545 C CA . ASN A 1 194 ? 25.234 28.253 17.855 1.00 49.06 194 ASN A CA 1
ATOM 1546 C C . ASN A 1 194 ? 25.782 28.176 16.418 1.00 49.06 194 ASN A C 1
ATOM 1548 O O . ASN A 1 194 ? 26.948 27.828 16.223 1.00 49.06 194 ASN A O 1
ATOM 1552 N N . ASN A 1 195 ? 24.992 28.565 15.411 1.00 48.53 195 ASN A N 1
ATOM 1553 C CA . ASN A 1 195 ? 25.457 28.587 14.019 1.00 48.53 195 ASN A CA 1
ATOM 1554 C C . ASN A 1 195 ? 26.396 29.765 13.714 1.00 48.53 195 ASN A C 1
ATOM 1556 O O . ASN A 1 195 ? 27.200 29.677 12.787 1.00 48.53 195 ASN A O 1
ATOM 1560 N N . ASN A 1 196 ? 26.347 30.842 14.506 1.00 49.09 196 ASN A N 1
ATOM 1561 C CA . ASN A 1 196 ? 27.229 31.996 14.319 1.00 49.09 196 ASN A CA 1
ATOM 1562 C C . ASN A 1 196 ? 28.606 31.775 14.984 1.00 49.09 196 ASN A C 1
ATOM 1564 O O . ASN A 1 196 ? 29.638 32.137 14.425 1.00 49.09 196 ASN A O 1
ATOM 1568 N N . THR A 1 197 ? 28.659 31.069 16.122 1.00 49.03 197 THR A N 1
ATOM 1569 C CA . THR A 1 197 ? 29.933 30.744 16.792 1.00 49.03 197 THR A CA 1
ATOM 1570 C C . THR A 1 197 ? 30.773 29.710 16.024 1.00 49.03 197 THR A C 1
ATOM 1572 O O . THR A 1 197 ? 32.000 29.807 16.034 1.00 49.03 197 THR A O 1
ATOM 1575 N N . GLN A 1 198 ? 30.162 28.767 15.291 1.00 52.94 198 GLN A N 1
ATOM 1576 C CA . GLN A 1 198 ? 30.930 27.831 14.449 1.00 52.94 198 GLN A CA 1
ATOM 1577 C C . GLN A 1 198 ? 31.472 28.454 13.153 1.00 52.94 198 GLN A C 1
ATOM 1579 O O . GLN A 1 198 ? 32.532 28.030 12.691 1.00 52.94 198 GLN A O 1
ATOM 1584 N N . GLN A 1 199 ? 30.824 29.477 12.583 1.00 53.91 199 GLN A N 1
ATOM 1585 C CA . GLN A 1 199 ? 31.375 30.168 11.406 1.00 53.91 199 GLN A CA 1
ATOM 1586 C C . GLN A 1 199 ? 32.551 31.091 11.759 1.00 53.91 199 GLN A C 1
ATOM 1588 O O . GLN A 1 199 ? 33.471 31.231 10.955 1.00 53.91 199 GLN A O 1
ATOM 1593 N N . GLN A 1 200 ? 32.596 31.648 12.973 1.00 55.31 200 GLN A N 1
ATOM 1594 C CA . GLN A 1 200 ? 33.710 32.505 13.398 1.00 55.31 200 GLN A CA 1
ATOM 1595 C C . GLN A 1 200 ? 34.991 31.725 13.755 1.00 55.31 200 GLN A C 1
ATOM 1597 O O . GLN A 1 200 ? 36.089 32.247 13.588 1.00 55.31 200 GLN A O 1
ATOM 1602 N N . GLN A 1 201 ? 34.892 30.453 14.165 1.00 55.69 201 GLN A N 1
ATOM 1603 C CA . GLN A 1 201 ? 36.078 29.616 14.420 1.00 55.69 201 GLN A CA 1
ATOM 1604 C C . GLN A 1 201 ? 36.738 29.077 13.140 1.00 55.69 201 GLN A C 1
ATOM 1606 O O . GLN A 1 201 ? 37.934 28.797 13.148 1.00 55.69 201 GLN A O 1
ATOM 1611 N N . GLN A 1 202 ? 36.012 28.979 12.021 1.00 56.28 202 GLN A N 1
ATOM 1612 C CA . GLN A 1 202 ? 36.597 28.543 10.743 1.00 56.28 202 GLN A CA 1
ATOM 1613 C C . GLN A 1 202 ? 37.367 29.658 10.018 1.00 56.28 202 GLN A C 1
ATOM 1615 O O . GLN A 1 202 ? 38.207 29.364 9.173 1.00 56.28 202 GLN A O 1
ATOM 1620 N N . GLN A 1 203 ? 37.138 30.927 10.370 1.00 56.22 203 GLN A N 1
ATOM 1621 C CA . GLN A 1 203 ? 37.867 32.063 9.791 1.00 56.22 203 GLN A CA 1
ATOM 1622 C C . GLN A 1 203 ? 39.196 32.361 10.505 1.00 56.22 203 GLN A C 1
ATOM 1624 O O . GLN A 1 203 ? 40.086 32.945 9.897 1.00 56.22 203 GLN A O 1
ATOM 1629 N N . ASN A 1 204 ? 39.379 31.898 11.746 1.00 56.25 204 ASN A N 1
ATOM 1630 C CA . ASN A 1 204 ? 40.606 32.130 12.522 1.00 56.25 204 ASN A CA 1
ATOM 1631 C C . ASN A 1 204 ? 41.675 31.033 12.360 1.00 56.25 204 ASN A C 1
ATOM 1633 O O . ASN A 1 204 ? 42.777 31.195 12.867 1.00 56.25 204 ASN A O 1
ATOM 1637 N N . ASN A 1 205 ? 41.373 29.937 11.655 1.00 54.72 205 ASN A N 1
ATOM 1638 C CA . ASN A 1 205 ? 42.299 28.814 11.442 1.00 54.72 205 ASN A CA 1
ATOM 1639 C C . ASN A 1 205 ? 42.946 28.796 10.043 1.00 54.72 205 ASN A C 1
ATOM 1641 O O . ASN A 1 205 ? 43.634 27.838 9.707 1.00 54.72 205 ASN A O 1
ATOM 1645 N N . ASN A 1 206 ? 42.717 29.831 9.230 1.00 54.50 206 ASN A N 1
ATOM 1646 C CA . ASN A 1 206 ? 43.261 29.963 7.872 1.00 54.50 206 ASN A CA 1
ATOM 1647 C C . ASN A 1 206 ? 44.213 31.166 7.721 1.00 54.50 206 ASN A C 1
ATOM 1649 O O . ASN A 1 206 ? 44.334 31.710 6.624 1.00 54.50 206 ASN A O 1
ATOM 1653 N N . ASN A 1 207 ? 44.882 31.577 8.803 1.00 49.41 207 ASN A N 1
ATOM 1654 C CA . ASN A 1 207 ? 45.966 32.561 8.764 1.00 49.41 207 ASN A CA 1
ATOM 1655 C C . ASN A 1 207 ? 47.183 32.043 9.532 1.00 49.41 207 ASN A C 1
ATOM 1657 O O . ASN A 1 207 ? 46.989 31.625 10.695 1.00 49.41 207 ASN A O 1
#

Foldseek 3Di:
DDDDDDDDDPPPPPPDPDPPPVPDDPVVVPDQDPVNVVVVVVVPPDDPPPPPDPPPPPFDADPVRHGDDDCCPNFQQNVCVVVVHDGDPDATDLLDCPGPPNNNCHPPDPVNVVVVVVVVVVVVVVPDPQDPVRPDDCPQVDPVNCCVVVPDDDPPPPPDDPDPDDDPDPPPPPPPPPPPPPPPPPVVVVVVVVVVVVVVVVVVVPD